Protein AF-A0A1J8R7Y1-F1 (afdb_monomer_lite)

Secondary structure (DSSP, 8-state):
--SS--------------GGGTT-HHHHHHHHHHHHHHHHHHHGGGGGGGTS-EEEE-TTS-EEEE------EEE-HHHHHHHTTB-TTS-SSB---TT-SS-TTPPBP-HHHHHHHHHHS-HHHHHHHH-B-TTS--TTTTSTT--HHHHEEE-HIIIIIIIIIIIIIIHHHHHHHHHHS-HHHHHHHHHHHTT-

Foldseek 3Di:
DDPDPDDDLDDQDDDDDPPVCPPPPVVVQVSLQSRLVVLLVSCVVLQVLQPFFDFDQDPVRDTDTDRDDDAADEDAQVVLCSQLQFAPQDDSFFQADSVGPVDPDTHTDWPVVLVVCLVPDDCVCCCHRRRGNSVHDHSCNSHPPCTSSVRYDYNCCVPPVVNVPPPPVVVVLLVVLVVPDPPVVSVVVVVVVVPD

pLDDT: mean 89.45, std 9.11, range [44.53, 97.12]

Sequence (196 aa):
AHRNGVVLLGLLAIPKTDNEYSDDAGFRKFRRQLFHSSLSRMLQSLKPGMTKPEVVRCPDGHFRHAIYGLGPYITDYPEQALLACVVQGWCAKCLAPSNDLDGESHVPRSREHTNALVEMLELGVLWDEYGLVGDIVPFTEDFPRADIHELLSPDILHQLIKGTFKDHLVTWVQHYLFAMHSERQAKKILDDIDQW

InterPro domains:
  IPR041078 Plavaka transposase [PF18759] (1-173)

Structure (mmCIF, N/CA/C/O backbone):
data_AF-A0A1J8R7Y1-F1
#
_entry.id   AF-A0A1J8R7Y1-F1
#
loop_
_atom_site.group_PDB
_atom_site.id
_atom_site.type_symbol
_atom_site.label_atom_id
_atom_site.label_alt_id
_atom_site.label_comp_id
_atom_site.label_asym_id
_atom_site.label_entity_id
_atom_site.label_seq_id
_atom_site.pdbx_PDB_ins_code
_atom_site.Cartn_x
_atom_site.Cartn_y
_atom_site.Cartn_z
_atom_site.occupancy
_atom_site.B_iso_or_equiv
_atom_site.auth_seq_id
_atom_site.auth_comp_id
_atom_site.auth_asym_id
_atom_site.auth_atom_id
_atom_site.pdbx_PDB_model_num
ATOM 1 N N . ALA A 1 1 ? 18.846 17.068 12.988 1.00 46.22 1 ALA A N 1
ATOM 2 C CA . ALA A 1 1 ? 18.174 16.660 14.236 1.00 46.22 1 ALA A CA 1
ATOM 3 C C . ALA A 1 1 ? 17.166 15.554 13.911 1.00 46.22 1 ALA A C 1
ATOM 5 O O . ALA A 1 1 ? 16.062 15.867 13.518 1.00 46.22 1 ALA A O 1
ATOM 6 N N . HIS A 1 2 ? 17.566 14.278 13.964 1.00 45.72 2 HIS A N 1
ATOM 7 C CA . HIS A 1 2 ? 16.702 13.112 13.671 1.00 45.72 2 HIS A CA 1
ATOM 8 C C . HIS A 1 2 ? 17.183 11.885 14.462 1.00 45.72 2 HIS A C 1
ATOM 10 O O . HIS A 1 2 ? 17.387 10.804 13.921 1.00 45.72 2 HIS A O 1
ATOM 16 N N . ARG A 1 3 ? 17.473 12.057 15.753 1.00 46.31 3 ARG A N 1
ATOM 17 C CA . ARG A 1 3 ? 17.899 10.935 16.596 1.00 46.31 3 ARG A CA 1
ATOM 18 C C . ARG A 1 3 ? 16.662 10.420 17.334 1.00 46.31 3 ARG A C 1
ATOM 20 O O . ARG A 1 3 ? 16.218 11.083 18.262 1.00 46.31 3 ARG A O 1
ATOM 27 N N . ASN A 1 4 ? 16.136 9.273 16.885 1.00 49.38 4 ASN A N 1
ATOM 28 C CA . ASN A 1 4 ? 15.063 8.463 17.501 1.00 49.38 4 ASN A CA 1
ATOM 29 C C . ASN A 1 4 ? 13.610 8.779 17.086 1.00 49.38 4 ASN A C 1
ATOM 31 O O . ASN A 1 4 ? 12.742 8.936 17.938 1.00 49.38 4 ASN A O 1
ATOM 35 N N . GLY A 1 5 ? 13.330 8.839 15.780 1.00 72.38 5 GLY A N 1
ATOM 36 C CA . GLY A 1 5 ? 11.963 8.973 15.245 1.00 72.38 5 GLY A CA 1
ATOM 37 C C . GLY A 1 5 ? 11.324 7.672 14.742 1.00 72.38 5 GLY A C 1
ATOM 38 O O . GLY A 1 5 ? 10.311 7.738 14.058 1.00 72.38 5 GLY A O 1
ATOM 39 N N . VAL A 1 6 ? 11.926 6.508 15.006 1.00 81.19 6 VAL A N 1
ATOM 40 C CA . VAL A 1 6 ? 11.446 5.213 14.498 1.00 81.19 6 VAL A CA 1
ATOM 41 C C . VAL A 1 6 ? 11.302 4.241 15.660 1.00 81.19 6 VAL A C 1
ATOM 43 O O . VAL A 1 6 ? 12.218 4.094 16.468 1.00 81.19 6 VAL A O 1
ATOM 46 N N . VAL A 1 7 ? 10.151 3.578 15.729 1.00 85.12 7 VAL A N 1
ATOM 47 C CA . VAL A 1 7 ? 9.856 2.511 16.687 1.00 85.12 7 VAL A CA 1
ATOM 48 C C . VAL A 1 7 ? 9.427 1.288 15.888 1.00 85.12 7 VAL A C 1
ATOM 50 O O . VAL A 1 7 ? 8.555 1.387 15.027 1.00 85.12 7 VAL A O 1
ATOM 53 N N . LEU A 1 8 ? 10.042 0.137 16.162 1.00 89.38 8 LEU A N 1
ATOM 54 C CA . LEU A 1 8 ? 9.611 -1.130 15.581 1.00 89.38 8 LEU A CA 1
ATOM 55 C C . LEU A 1 8 ? 8.252 -1.513 16.179 1.00 89.38 8 LEU A C 1
ATOM 57 O O . LEU A 1 8 ? 8.166 -1.792 17.373 1.00 89.38 8 LEU A O 1
ATOM 61 N N . LEU A 1 9 ? 7.206 -1.532 15.351 1.00 88.38 9 LEU A N 1
ATOM 62 C CA . LEU A 1 9 ? 5.858 -1.926 15.777 1.00 88.38 9 LEU A CA 1
ATOM 63 C C . LEU A 1 9 ? 5.668 -3.448 15.809 1.00 88.38 9 LEU A C 1
ATOM 65 O O . LEU A 1 9 ? 4.911 -3.955 16.631 1.00 88.38 9 LEU A O 1
ATOM 69 N N . GLY A 1 10 ? 6.380 -4.180 14.952 1.00 88.81 10 GLY A N 1
ATOM 70 C CA . GLY A 1 10 ? 6.368 -5.637 14.944 1.00 88.81 10 GLY A CA 1
ATOM 71 C C . GLY A 1 10 ? 7.044 -6.231 13.714 1.00 88.81 10 GLY A C 1
ATOM 72 O O . GLY A 1 10 ? 7.485 -5.515 12.817 1.00 88.81 10 GLY A O 1
ATOM 73 N N . LEU A 1 11 ? 7.136 -7.559 13.703 1.00 90.75 11 LEU A N 1
ATOM 74 C CA . LEU A 1 11 ? 7.634 -8.348 12.580 1.00 90.75 11 LEU A CA 1
ATOM 75 C C . LEU A 1 11 ? 6.452 -9.072 11.939 1.00 90.75 11 LEU A C 1
ATOM 77 O O . LEU A 1 11 ? 5.658 -9.704 12.636 1.00 90.75 11 LEU A O 1
ATOM 81 N N . LEU A 1 12 ? 6.336 -8.977 10.619 1.00 89.81 12 LEU A N 1
ATOM 82 C CA . LEU A 1 12 ? 5.256 -9.621 9.881 1.00 89.81 12 LEU A CA 1
ATOM 83 C C . LEU A 1 12 ? 5.501 -11.125 9.748 1.00 89.81 12 LEU A C 1
ATOM 85 O O . LEU A 1 12 ? 6.634 -11.580 9.576 1.00 89.81 12 LEU A O 1
ATOM 89 N N . ALA A 1 13 ? 4.420 -11.900 9.811 1.00 85.44 13 ALA A N 1
ATOM 90 C CA . ALA A 1 13 ? 4.485 -13.338 9.612 1.00 85.44 13 ALA A CA 1
ATOM 91 C C . ALA A 1 13 ? 4.847 -13.666 8.155 1.00 85.44 13 ALA A C 1
ATOM 93 O O . ALA A 1 13 ? 4.236 -13.151 7.220 1.00 85.44 13 ALA A O 1
ATOM 94 N N . ILE A 1 14 ? 5.810 -14.573 7.972 1.00 86.94 14 ILE A N 1
ATOM 95 C CA . ILE A 1 14 ? 6.162 -15.146 6.669 1.00 86.94 14 ILE A CA 1
ATOM 96 C C . ILE A 1 14 ? 5.671 -16.595 6.680 1.00 86.94 14 ILE A C 1
ATOM 98 O O . ILE A 1 14 ? 6.401 -17.483 7.133 1.00 86.94 14 ILE A O 1
ATOM 102 N N . PRO A 1 15 ? 4.419 -16.851 6.266 1.00 86.88 15 PRO A N 1
ATOM 103 C CA . PRO A 1 15 ? 3.892 -18.202 6.263 1.00 86.88 15 PRO A CA 1
ATOM 104 C C . PRO A 1 15 ? 4.664 -19.031 5.236 1.00 86.88 15 PRO A C 1
ATOM 106 O O . PRO A 1 15 ? 4.928 -18.582 4.118 1.00 86.88 15 PRO A O 1
ATOM 109 N N . LYS A 1 16 ? 5.035 -20.244 5.636 1.00 85.06 16 LYS A N 1
ATOM 110 C CA . LYS A 1 16 ? 5.659 -21.234 4.761 1.00 85.06 16 LYS A CA 1
ATOM 111 C C . LYS A 1 16 ? 4.624 -22.291 4.412 1.00 85.06 16 LYS A C 1
ATOM 113 O O . LYS A 1 16 ? 3.786 -22.629 5.242 1.00 85.06 16 LYS A O 1
ATOM 118 N N . THR A 1 17 ? 4.710 -22.790 3.194 1.00 84.12 17 THR A N 1
ATOM 119 C CA . THR A 1 17 ? 3.959 -23.947 2.718 1.00 84.12 17 THR A CA 1
ATOM 120 C C . THR A 1 17 ? 4.927 -24.873 1.991 1.00 84.12 17 THR A C 1
ATOM 122 O O . THR A 1 17 ? 6.050 -24.459 1.681 1.00 84.12 17 THR A O 1
ATOM 125 N N . ASP A 1 18 ? 4.513 -26.108 1.740 1.00 80.94 18 ASP A N 1
ATOM 126 C CA . ASP A 1 18 ? 5.283 -27.028 0.909 1.00 80.94 18 ASP A CA 1
ATOM 127 C C . ASP A 1 18 ? 5.375 -26.487 -0.524 1.00 80.94 18 ASP A C 1
ATOM 129 O O . ASP A 1 18 ? 4.452 -25.831 -1.010 1.00 80.94 18 ASP A O 1
ATOM 133 N N . ASN A 1 19 ? 6.476 -26.769 -1.228 1.00 76.94 19 ASN A N 1
ATOM 134 C CA . ASN A 1 19 ? 6.709 -26.256 -2.589 1.00 76.94 19 ASN A CA 1
ATOM 135 C C . ASN A 1 19 ? 5.581 -26.610 -3.579 1.00 76.94 19 ASN A C 1
ATOM 137 O O . ASN A 1 19 ? 5.408 -25.918 -4.571 1.00 76.94 19 ASN A O 1
ATOM 141 N N . GLU A 1 20 ? 4.809 -27.665 -3.312 1.00 76.19 20 GLU A N 1
ATOM 142 C CA . GLU A 1 20 ? 3.636 -28.045 -4.109 1.00 76.19 20 GLU A CA 1
ATOM 143 C C . GLU A 1 20 ? 2.541 -26.962 -4.110 1.00 76.19 20 GLU A C 1
ATOM 145 O O . GLU A 1 20 ? 1.880 -26.750 -5.122 1.00 76.19 20 GLU A O 1
ATOM 150 N N . TYR A 1 21 ? 2.386 -26.227 -3.005 1.00 78.38 21 TYR A N 1
ATOM 151 C CA . TYR A 1 21 ? 1.322 -25.236 -2.814 1.00 78.38 21 TYR A CA 1
ATOM 152 C C . TYR A 1 21 ? 1.839 -23.795 -2.828 1.00 78.38 21 TYR A C 1
ATOM 154 O O . TYR A 1 21 ? 1.086 -22.866 -2.532 1.00 78.38 21 TYR A O 1
ATOM 162 N N . SER A 1 22 ? 3.117 -23.564 -3.151 1.00 74.31 22 SER A N 1
ATOM 163 C CA . SER A 1 22 ? 3.690 -22.209 -3.149 1.00 74.31 22 SER A CA 1
ATOM 164 C C . SER A 1 22 ? 2.997 -21.275 -4.143 1.00 74.31 22 SER A C 1
ATOM 166 O O . SER A 1 22 ? 2.898 -20.071 -3.889 1.00 74.31 22 SER A O 1
ATOM 168 N N . ASP A 1 23 ? 2.486 -21.841 -5.237 1.00 80.31 23 ASP A N 1
ATOM 169 C CA . ASP A 1 23 ? 1.774 -21.135 -6.302 1.00 80.31 23 ASP A CA 1
ATOM 170 C C . ASP A 1 23 ? 0.251 -21.300 -6.263 1.00 80.31 23 ASP A C 1
ATOM 172 O O . ASP A 1 23 ? -0.444 -20.766 -7.128 1.00 80.31 23 ASP A O 1
ATOM 176 N N . ASP A 1 24 ? -0.274 -21.966 -5.234 1.00 91.19 24 ASP A N 1
ATOM 177 C CA . ASP A 1 24 ? -1.711 -22.135 -5.053 1.00 91.19 24 ASP A CA 1
ATOM 178 C C . ASP A 1 24 ? -2.419 -20.785 -4.829 1.00 91.19 24 ASP A C 1
ATOM 180 O O . ASP A 1 24 ? -1.960 -19.915 -4.076 1.00 91.19 24 ASP A O 1
ATOM 184 N N . ALA A 1 25 ? -3.573 -20.608 -5.476 1.00 87.31 25 ALA A N 1
ATOM 185 C CA . ALA A 1 25 ? -4.356 -19.378 -5.385 1.00 87.31 25 ALA A CA 1
ATOM 186 C C . ALA A 1 25 ? -4.869 -19.129 -3.957 1.00 87.31 25 ALA A C 1
ATOM 188 O O . ALA A 1 25 ? -4.826 -17.994 -3.471 1.00 87.31 25 ALA A O 1
ATOM 189 N N . GLY A 1 26 ? -5.283 -20.189 -3.256 1.00 89.88 26 GLY A N 1
ATOM 190 C CA . GLY A 1 26 ? -5.712 -20.127 -1.862 1.00 89.88 26 GLY A CA 1
ATOM 191 C C . GLY A 1 26 ? -4.576 -19.705 -0.933 1.00 89.88 26 GLY A C 1
ATOM 192 O O . GLY A 1 26 ? -4.761 -18.825 -0.089 1.00 89.88 26 GLY A O 1
ATOM 193 N N . PHE A 1 27 ? -3.371 -20.242 -1.131 1.00 90.19 27 PHE A N 1
ATOM 194 C CA . PHE A 1 27 ? -2.198 -19.841 -0.354 1.00 90.19 27 PHE A CA 1
ATOM 195 C C . PHE A 1 27 ? -1.777 -18.388 -0.617 1.00 90.19 27 PHE A C 1
ATOM 197 O O . PHE A 1 27 ? -1.470 -17.645 0.321 1.00 90.19 27 PHE A O 1
ATOM 204 N N . ARG A 1 28 ? -1.809 -17.934 -1.877 1.00 89.31 28 ARG A N 1
ATOM 205 C CA . ARG A 1 28 ? -1.549 -16.526 -2.229 1.00 89.31 28 ARG A CA 1
ATOM 206 C C . ARG A 1 28 ? -2.551 -15.592 -1.553 1.00 89.31 28 ARG A C 1
ATOM 208 O O . ARG A 1 28 ? -2.138 -14.590 -0.969 1.00 89.31 28 ARG A O 1
ATOM 215 N N . LYS A 1 29 ? -3.840 -15.939 -1.570 1.00 91.69 29 LYS A N 1
ATOM 216 C CA . LYS A 1 29 ? -4.894 -15.198 -0.865 1.00 91.69 29 LYS A CA 1
ATOM 217 C C . LYS A 1 29 ? -4.642 -15.164 0.642 1.00 91.69 29 LYS A C 1
ATOM 219 O O . LYS A 1 29 ? -4.637 -14.092 1.243 1.00 91.69 29 LYS A O 1
ATOM 224 N N . PHE A 1 30 ? -4.359 -16.318 1.244 1.00 93.19 30 PHE A N 1
ATOM 225 C CA . PHE A 1 30 ? -4.042 -16.427 2.666 1.00 93.19 30 PHE A CA 1
ATOM 226 C C . PHE A 1 30 ? -2.869 -15.522 3.060 1.00 93.19 30 PHE A C 1
ATOM 228 O O . PHE A 1 30 ? -2.964 -14.792 4.043 1.00 93.19 30 PHE A O 1
ATOM 235 N N . ARG A 1 31 ? -1.789 -15.504 2.269 1.00 92.88 31 ARG A N 1
ATOM 236 C CA . ARG A 1 31 ? -0.634 -14.617 2.486 1.00 92.88 31 ARG A CA 1
ATOM 237 C C . ARG A 1 31 ? -1.021 -13.143 2.492 1.00 92.88 31 ARG A C 1
ATOM 239 O O . ARG A 1 31 ? -0.584 -12.415 3.381 1.00 92.88 31 ARG A O 1
ATOM 246 N N . ARG A 1 32 ? -1.837 -12.716 1.523 1.00 94.06 32 ARG A N 1
ATOM 247 C CA . ARG A 1 32 ? -2.330 -11.332 1.440 1.00 94.06 32 ARG A CA 1
ATOM 248 C C . ARG A 1 32 ? -3.173 -10.983 2.664 1.00 94.06 32 ARG A C 1
ATOM 250 O O . ARG A 1 32 ? -2.886 -10.000 3.340 1.00 94.06 32 ARG A O 1
ATOM 257 N N . GLN A 1 33 ? -4.145 -11.824 3.016 1.00 96.00 33 GLN A N 1
ATOM 258 C CA . GLN A 1 33 ? -5.002 -11.560 4.171 1.00 96.00 33 GLN A CA 1
ATOM 259 C C . GLN A 1 33 ? -4.211 -11.562 5.485 1.00 96.00 33 GLN A C 1
ATOM 261 O O . GLN A 1 33 ? -4.423 -10.692 6.325 1.00 96.00 33 GLN A O 1
ATOM 266 N N . LEU A 1 34 ? -3.260 -12.486 5.657 1.00 95.69 34 LEU A N 1
ATOM 267 C CA . LEU A 1 34 ? -2.403 -12.547 6.841 1.00 95.69 34 LEU A CA 1
ATOM 268 C C . LEU A 1 34 ? -1.574 -11.266 7.002 1.00 95.69 34 LEU A C 1
ATOM 270 O O . LEU A 1 34 ? -1.437 -10.771 8.122 1.00 95.69 34 LEU A O 1
ATOM 274 N N . PHE A 1 35 ? -1.057 -10.714 5.901 1.00 95.00 35 PHE A N 1
ATOM 275 C CA . PHE A 1 35 ? -0.347 -9.435 5.894 1.00 95.00 35 PHE A CA 1
ATOM 276 C C . PHE A 1 35 ? -1.242 -8.298 6.413 1.00 95.00 35 PHE A C 1
ATOM 278 O O . PHE A 1 35 ? -0.881 -7.629 7.386 1.00 95.00 35 PHE A O 1
ATOM 285 N N . HIS A 1 36 ? -2.448 -8.138 5.855 1.00 96.19 36 HIS A N 1
ATOM 286 C CA . HIS A 1 36 ? -3.385 -7.097 6.293 1.00 96.19 36 HIS A CA 1
ATOM 287 C C . HIS A 1 36 ? -3.866 -7.287 7.732 1.00 96.19 36 HIS A C 1
ATOM 289 O O . HIS A 1 36 ? -3.860 -6.341 8.520 1.00 96.19 36 HIS A O 1
ATOM 295 N N . SER A 1 37 ? -4.233 -8.509 8.114 1.00 95.62 37 SER A N 1
ATOM 296 C CA . SER A 1 37 ? -4.663 -8.818 9.478 1.00 95.62 37 SER A CA 1
ATOM 297 C C . SER A 1 37 ? -3.549 -8.563 10.499 1.00 95.62 37 SER A C 1
ATOM 299 O O . SER A 1 37 ? -3.829 -8.077 11.595 1.00 95.62 37 SER A O 1
ATOM 301 N N . SER A 1 38 ? -2.285 -8.819 10.140 1.00 95.19 38 SER A N 1
ATOM 302 C CA . SER A 1 38 ? -1.132 -8.511 10.996 1.00 95.19 38 SER A CA 1
ATOM 303 C C . SER A 1 38 ? -0.972 -7.005 11.206 1.00 95.19 38 SER A C 1
ATOM 305 O O . SER A 1 38 ? -0.849 -6.561 12.348 1.00 95.19 38 SER A O 1
ATOM 307 N N . LEU A 1 39 ? -1.028 -6.209 10.130 1.00 94.88 39 LEU A N 1
ATOM 308 C CA . LEU A 1 39 ? -0.965 -4.745 10.216 1.00 94.88 39 LEU A CA 1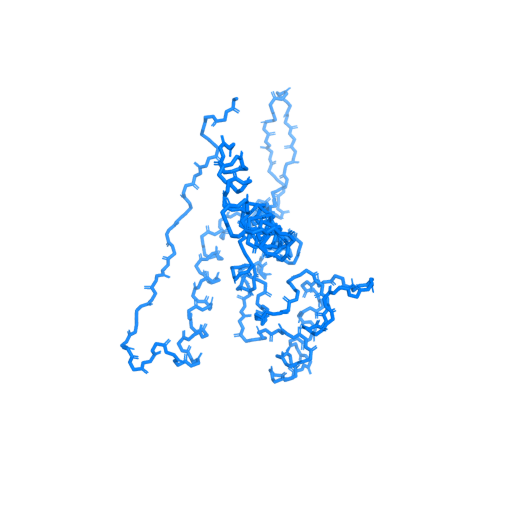
ATOM 309 C C . LEU A 1 39 ? -2.122 -4.176 11.047 1.00 94.88 39 LEU A C 1
ATOM 311 O O . LEU A 1 39 ? -1.887 -3.387 11.961 1.00 94.88 39 LEU A O 1
ATOM 315 N N . SER A 1 40 ? -3.352 -4.629 10.788 1.00 95.00 40 SER A N 1
ATOM 316 C CA . SER A 1 40 ? -4.535 -4.193 11.537 1.00 95.00 40 SER A CA 1
ATOM 317 C C . SER A 1 40 ? -4.389 -4.496 13.030 1.00 95.00 40 SER A C 1
ATOM 319 O O . SER A 1 40 ? -4.588 -3.618 13.872 1.00 95.00 40 SER A O 1
ATOM 321 N N . ARG A 1 41 ? -3.924 -5.704 13.381 1.00 94.44 41 ARG A N 1
ATOM 322 C CA . ARG A 1 41 ? -3.685 -6.088 14.777 1.00 94.44 41 ARG A CA 1
ATOM 323 C C . ARG A 1 41 ? -2.602 -5.242 15.448 1.00 94.44 41 ARG A C 1
ATOM 325 O O . ARG A 1 41 ? -2.790 -4.852 16.599 1.00 94.44 41 ARG A O 1
ATOM 332 N N . MET A 1 42 ? -1.493 -4.960 14.763 1.00 93.62 42 MET A N 1
ATOM 333 C CA . MET A 1 42 ? -0.407 -4.134 15.310 1.00 93.62 42 MET A CA 1
ATOM 334 C C . MET A 1 42 ? -0.851 -2.690 15.562 1.00 93.62 42 MET A C 1
ATOM 336 O O . MET A 1 42 ? -0.474 -2.100 16.571 1.00 93.62 42 MET A O 1
ATOM 340 N N . LEU A 1 43 ? -1.673 -2.129 14.672 1.00 93.25 43 LEU A N 1
ATOM 341 C CA . LEU A 1 43 ? -2.117 -0.735 14.749 1.00 93.25 43 LEU A CA 1
ATOM 342 C C . LEU A 1 43 ? -3.387 -0.543 15.589 1.00 93.25 43 LEU A C 1
ATOM 344 O O . LEU A 1 43 ? -3.747 0.591 15.898 1.00 93.25 43 LEU A O 1
ATOM 348 N N . GLN A 1 44 ? -4.059 -1.622 15.999 1.00 93.69 44 GLN A N 1
ATOM 349 C CA . GLN A 1 44 ? -5.364 -1.582 16.666 1.00 93.69 44 GLN A CA 1
ATOM 350 C C . GLN A 1 44 ? -5.410 -0.656 17.893 1.00 93.69 44 GLN A C 1
ATOM 352 O O . GLN A 1 44 ? -6.425 -0.002 18.136 1.00 93.69 44 GLN A O 1
ATOM 357 N N . SER A 1 45 ? -4.315 -0.572 18.655 1.00 92.50 45 SER A N 1
ATOM 358 C CA . SER A 1 45 ? -4.213 0.285 19.843 1.00 92.50 45 SER A CA 1
ATOM 359 C C . SER A 1 45 ? -4.272 1.785 19.533 1.00 92.50 45 SER A C 1
ATOM 361 O O . SER A 1 45 ? -4.578 2.565 20.429 1.00 92.50 45 SER A O 1
ATOM 363 N N . LEU A 1 46 ? -4.031 2.195 18.283 1.00 91.12 46 LEU A N 1
ATOM 364 C CA . LEU A 1 46 ? -4.070 3.595 17.850 1.00 91.12 46 LEU A CA 1
ATOM 365 C C . LEU A 1 46 ? -5.493 4.083 17.546 1.00 91.12 46 LEU A C 1
ATOM 367 O O . LEU A 1 46 ? -5.766 5.279 17.637 1.00 91.12 46 LEU A O 1
ATOM 371 N N . LYS A 1 47 ? -6.421 3.171 17.225 1.00 93.31 47 LYS A N 1
ATOM 372 C CA . LYS A 1 47 ? -7.794 3.491 16.792 1.00 93.31 47 LYS A CA 1
ATOM 373 C C . LYS A 1 47 ? -8.553 4.439 17.747 1.00 93.31 47 LYS A C 1
ATOM 375 O O . LYS A 1 47 ? -9.211 5.355 17.246 1.00 93.31 47 LYS A O 1
ATOM 380 N N . PRO A 1 48 ? -8.456 4.320 19.091 1.00 94.06 48 PRO A N 1
ATOM 381 C CA . PRO A 1 48 ? -9.094 5.269 20.008 1.00 94.06 48 PRO A CA 1
ATOM 382 C C . PRO A 1 48 ? -8.622 6.720 19.821 1.00 94.06 48 PRO A C 1
ATOM 384 O O . PRO A 1 48 ? -9.460 7.616 19.704 1.00 94.06 48 PRO A O 1
ATOM 387 N N . GLY A 1 49 ? -7.309 6.947 19.695 1.00 93.75 49 GLY A N 1
ATOM 388 C CA . GLY A 1 49 ? -6.722 8.279 19.484 1.00 93.75 49 GLY A CA 1
ATOM 389 C C . GLY A 1 49 ? -7.047 8.887 18.114 1.00 93.75 49 GLY A C 1
ATOM 390 O O . GLY A 1 49 ? -6.858 10.082 17.886 1.00 93.75 49 GLY A O 1
ATOM 391 N N . MET A 1 50 ? -7.585 8.083 17.194 1.00 95.06 50 MET A N 1
ATOM 392 C CA . MET A 1 50 ? -8.089 8.540 15.902 1.00 95.06 50 MET A CA 1
ATOM 393 C C . MET A 1 50 ? -9.586 8.897 15.932 1.00 95.06 50 MET A C 1
ATOM 395 O O . MET A 1 50 ? -10.146 9.328 14.929 1.00 95.06 50 MET A O 1
ATOM 399 N N . THR A 1 51 ? -10.291 8.741 17.043 1.00 92.75 51 THR A N 1
ATOM 400 C CA . THR A 1 51 ? -11.710 9.144 17.129 1.00 92.75 51 THR A CA 1
ATOM 401 C C . THR A 1 51 ? -11.921 10.168 18.223 1.00 92.75 51 THR A C 1
ATOM 403 O O . THR A 1 51 ? -12.577 11.184 18.000 1.00 92.75 51 THR A O 1
ATOM 406 N N . LYS A 1 52 ? -11.314 9.934 19.386 1.00 94.38 52 LYS A N 1
ATOM 407 C CA . LYS A 1 52 ? -11.394 10.823 20.532 1.00 94.38 52 LYS A CA 1
ATOM 408 C C . LYS A 1 52 ? -10.135 11.691 20.602 1.00 94.38 52 LYS A C 1
ATOM 410 O O . LYS A 1 52 ? -9.041 11.134 20.649 1.00 94.38 52 LYS A O 1
ATOM 415 N N . PRO A 1 53 ? -10.268 13.027 20.650 1.00 94.31 53 PRO A N 1
ATOM 416 C CA . PRO A 1 53 ? -9.116 13.891 20.831 1.00 94.31 53 PRO A CA 1
ATOM 417 C C . PRO A 1 53 ? -8.439 13.659 22.185 1.00 94.31 53 PRO A C 1
ATOM 419 O O . PRO A 1 53 ? -9.110 13.543 23.214 1.00 94.31 53 PRO A O 1
ATOM 422 N N . GLU A 1 54 ? -7.111 13.659 22.187 1.00 94.00 54 GLU A N 1
ATOM 423 C CA . GLU A 1 54 ? -6.280 13.579 23.386 1.00 94.00 54 GLU A CA 1
ATOM 424 C C . GLU A 1 54 ? -5.622 14.931 23.665 1.00 94.00 54 GLU A C 1
ATOM 426 O O . GLU A 1 54 ? -5.247 15.659 22.746 1.00 94.00 54 GLU A O 1
ATOM 431 N N . VAL A 1 55 ? -5.484 15.293 24.941 1.00 95.88 55 VAL A N 1
ATOM 432 C CA . VAL A 1 55 ? -4.808 16.536 25.329 1.00 95.88 55 VAL A CA 1
ATOM 433 C C . VAL A 1 55 ? -3.304 16.294 25.331 1.00 95.88 55 VAL A C 1
ATOM 435 O O . VAL A 1 55 ? -2.789 15.546 26.159 1.00 95.88 55 VAL A O 1
ATOM 438 N N . VAL A 1 56 ? -2.596 16.957 24.420 1.00 95.62 56 VAL A N 1
ATOM 439 C CA . VAL A 1 56 ? -1.149 16.808 24.240 1.00 95.62 56 VAL A CA 1
ATOM 440 C C . VAL A 1 56 ? -0.474 18.156 24.438 1.00 95.62 56 VAL A C 1
ATOM 442 O O . VAL A 1 56 ? -0.973 19.190 23.989 1.00 95.62 56 VAL A O 1
ATOM 445 N N . ARG A 1 57 ? 0.680 18.155 25.109 1.00 96.00 57 ARG A N 1
ATOM 446 C CA . ARG A 1 57 ? 1.543 19.334 25.200 1.00 96.00 57 ARG A CA 1
ATOM 447 C C . ARG A 1 57 ? 2.387 19.435 23.933 1.00 96.00 57 ARG A C 1
ATOM 449 O O . ARG A 1 57 ? 3.252 18.596 23.696 1.00 96.00 57 ARG A O 1
ATOM 456 N N . CYS A 1 58 ? 2.134 20.454 23.126 1.00 93.12 58 CYS A N 1
ATOM 457 C CA . CYS A 1 58 ? 2.890 20.719 21.910 1.00 93.12 58 CYS A CA 1
ATOM 458 C C . CYS A 1 58 ? 4.307 21.250 22.223 1.00 93.12 58 CYS A C 1
ATOM 460 O O . CYS A 1 58 ? 4.554 21.737 23.332 1.00 93.12 58 CYS A O 1
ATOM 462 N N . PRO A 1 59 ? 5.244 21.210 21.251 1.00 91.75 59 PRO A N 1
ATOM 463 C CA . PRO A 1 59 ? 6.613 21.711 21.433 1.00 91.75 59 PRO A CA 1
ATOM 464 C C . PRO A 1 59 ? 6.711 23.193 21.822 1.00 91.75 59 PRO A C 1
ATOM 466 O O . PRO A 1 59 ? 7.687 23.604 22.440 1.00 91.75 59 PRO A O 1
ATOM 469 N N . ASP A 1 60 ? 5.691 23.988 21.502 1.00 94.75 60 ASP A N 1
ATOM 470 C CA . ASP A 1 60 ? 5.566 25.398 21.891 1.00 94.75 60 ASP A CA 1
ATOM 471 C C . ASP A 1 60 ? 5.042 25.596 23.328 1.00 94.75 60 ASP A C 1
ATOM 473 O O . ASP A 1 60 ? 4.711 26.711 23.728 1.00 94.75 60 ASP A O 1
ATOM 477 N N . GLY A 1 61 ? 4.917 24.515 24.102 1.00 94.75 61 GLY A N 1
ATOM 478 C CA . GLY A 1 61 ? 4.507 24.525 25.501 1.00 94.75 61 GLY A CA 1
ATOM 479 C C . GLY A 1 61 ? 2.998 24.565 25.743 1.00 94.75 61 GLY A C 1
ATOM 480 O O . GLY A 1 61 ? 2.598 24.385 26.894 1.00 94.75 61 GLY A O 1
ATOM 481 N N . HIS A 1 62 ? 2.173 24.743 24.706 1.00 96.56 62 HIS A N 1
ATOM 482 C CA . HIS A 1 62 ? 0.718 24.849 24.829 1.00 96.56 62 HIS A CA 1
ATOM 483 C C . HIS A 1 62 ? 0.039 23.476 24.761 1.00 96.56 62 HIS A C 1
ATOM 485 O O . HIS A 1 62 ? 0.475 22.585 24.032 1.00 96.56 62 HIS A O 1
ATOM 491 N N . PHE A 1 63 ? -1.058 23.311 25.501 1.00 97.12 63 PHE A N 1
ATOM 492 C CA . PHE A 1 63 ? -1.889 22.110 25.431 1.00 97.12 63 PHE A CA 1
ATOM 493 C C . PHE A 1 63 ? -2.942 22.254 24.339 1.00 97.12 63 PHE A C 1
ATOM 495 O O . PHE A 1 63 ? -3.644 23.264 24.276 1.00 97.12 63 PHE A O 1
ATOM 502 N N . ARG A 1 64 ? -3.061 21.240 23.483 1.00 96.38 64 ARG A N 1
ATOM 503 C CA . ARG A 1 64 ? -4.056 21.190 22.407 1.00 96.38 64 ARG A CA 1
ATOM 504 C C . ARG A 1 64 ? -4.719 19.821 22.363 1.00 96.38 64 ARG A C 1
ATOM 506 O O . ARG A 1 64 ? -4.128 18.827 22.776 1.00 96.38 64 ARG A O 1
ATOM 513 N N . HIS A 1 65 ? -5.941 19.786 21.842 1.00 96.31 65 HIS A N 1
ATOM 514 C CA . HIS A 1 65 ? -6.610 18.542 21.484 1.00 96.31 65 HIS A CA 1
ATOM 515 C C . HIS A 1 65 ? -6.027 18.029 20.165 1.00 96.31 65 HIS A C 1
ATOM 517 O O . HIS A 1 65 ? -6.169 18.683 19.133 1.00 96.31 65 HIS A O 1
ATOM 523 N N . ALA A 1 66 ? -5.366 16.879 20.210 1.00 94.00 66 ALA A N 1
ATOM 524 C CA . ALA A 1 66 ? -4.820 16.200 19.049 1.00 94.00 66 ALA A CA 1
ATOM 525 C C . ALA A 1 66 ? -5.706 15.008 18.684 1.00 94.00 66 ALA A C 1
ATOM 527 O O . ALA A 1 66 ? -6.113 14.237 19.551 1.00 94.00 66 ALA A O 1
ATOM 528 N N . ILE A 1 67 ? -5.986 14.859 17.394 1.00 94.38 67 ILE A N 1
ATOM 529 C CA . ILE A 1 67 ? -6.560 13.646 16.819 1.00 94.38 67 ILE A CA 1
ATOM 530 C C . ILE A 1 67 ? -5.475 13.033 15.942 1.00 94.38 67 ILE A C 1
ATOM 532 O O . ILE A 1 67 ? -4.890 13.726 15.109 1.00 94.38 67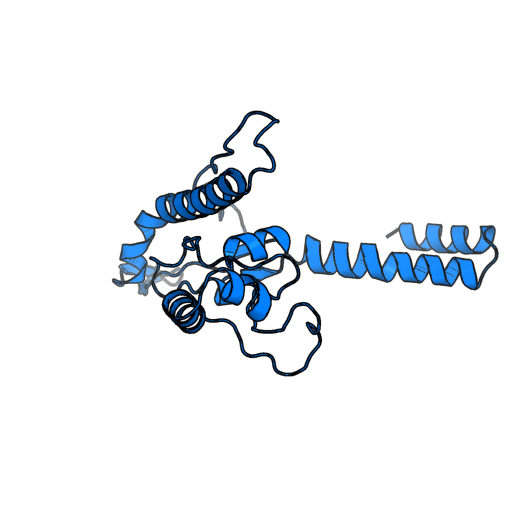 ILE A O 1
ATOM 536 N N . TYR A 1 68 ? -5.218 11.743 16.118 1.00 92.00 68 TYR A N 1
ATOM 537 C CA . TYR A 1 68 ? -4.193 11.042 15.359 1.00 92.00 68 TYR A CA 1
ATOM 538 C C . TYR A 1 68 ? -4.750 10.465 14.052 1.00 92.00 68 TYR A C 1
ATOM 540 O O . TYR A 1 68 ? -5.953 10.225 13.892 1.00 92.00 68 TYR A O 1
ATOM 548 N N . GLY A 1 69 ? -3.850 10.256 13.099 1.00 92.19 69 GLY A N 1
ATOM 549 C CA . GLY A 1 69 ? -4.109 9.615 11.817 1.00 92.19 69 GLY A CA 1
ATOM 550 C C . GLY A 1 69 ? -2.931 8.724 11.448 1.00 92.19 69 GLY A C 1
ATOM 551 O O . GLY A 1 69 ? -1.834 8.889 11.988 1.00 92.19 69 GLY A O 1
ATOM 552 N N . LEU A 1 70 ? -3.160 7.775 10.545 1.00 92.62 70 LEU A N 1
ATOM 553 C CA . LEU A 1 70 ? -2.062 7.033 9.940 1.00 92.62 70 LEU A CA 1
ATOM 554 C C . LEU A 1 70 ? -1.388 7.940 8.908 1.00 92.62 70 LEU A C 1
ATOM 556 O O . LEU A 1 70 ? -2.061 8.652 8.167 1.00 92.62 70 LEU A O 1
ATOM 560 N N . GLY A 1 71 ? -0.058 7.970 8.930 1.00 89.25 71 GLY A N 1
ATOM 561 C CA . GLY A 1 71 ? 0.730 8.731 7.967 1.00 89.25 71 GLY A CA 1
ATOM 562 C C . GLY A 1 71 ? 0.897 7.983 6.642 1.00 89.25 71 GLY A C 1
ATOM 563 O O . GLY A 1 71 ? 0.456 6.838 6.522 1.00 89.25 71 GLY A O 1
ATOM 564 N N . PRO A 1 72 ? 1.569 8.604 5.659 1.00 91.44 72 PRO A N 1
ATOM 565 C CA . PRO A 1 72 ? 1.801 7.975 4.371 1.00 91.44 72 PRO A CA 1
ATOM 566 C C . PRO A 1 72 ? 2.597 6.669 4.494 1.00 91.44 72 PRO A C 1
ATOM 568 O O . PRO A 1 72 ? 3.605 6.614 5.202 1.00 91.44 72 PRO A O 1
ATOM 571 N N . TYR A 1 73 ? 2.167 5.633 3.776 1.00 92.81 73 TYR A N 1
ATOM 572 C CA . TYR A 1 73 ? 2.880 4.365 3.664 1.00 92.81 73 TYR A CA 1
ATOM 573 C C . TYR A 1 73 ? 3.797 4.432 2.440 1.00 92.81 73 TYR A C 1
ATOM 575 O O . TYR A 1 73 ? 3.342 4.316 1.301 1.00 92.81 73 TYR A O 1
ATOM 583 N N . ILE A 1 74 ? 5.089 4.665 2.682 1.00 91.88 74 ILE A N 1
ATOM 584 C CA . ILE A 1 74 ? 6.112 4.759 1.633 1.00 91.88 74 ILE A CA 1
ATOM 585 C C . ILE A 1 74 ? 6.532 3.352 1.229 1.00 91.88 74 ILE A C 1
ATOM 587 O O . ILE A 1 74 ? 7.035 2.603 2.063 1.00 91.88 74 ILE A O 1
ATOM 591 N N . THR A 1 75 ? 6.321 3.000 -0.034 1.00 91.56 75 THR A N 1
ATOM 592 C CA . THR A 1 75 ? 6.591 1.646 -0.520 1.00 91.56 75 THR A CA 1
ATOM 593 C C . THR A 1 75 ? 6.766 1.593 -2.042 1.00 91.56 75 THR A C 1
ATOM 595 O O . THR A 1 75 ? 6.392 2.527 -2.762 1.00 91.56 75 THR A O 1
ATOM 598 N N . ASP A 1 76 ? 7.375 0.515 -2.534 1.00 91.88 76 ASP A N 1
ATOM 599 C CA . ASP A 1 76 ? 7.511 0.224 -3.954 1.00 91.88 76 ASP A CA 1
ATOM 600 C C . ASP A 1 76 ? 6.177 -0.223 -4.581 1.00 91.88 76 ASP A C 1
ATOM 602 O O . ASP A 1 76 ? 5.164 -0.409 -3.910 1.00 91.88 76 ASP A O 1
ATOM 606 N N . TYR A 1 77 ? 6.135 -0.346 -5.908 1.00 91.62 77 TYR A N 1
ATOM 607 C CA . TYR A 1 77 ? 4.874 -0.632 -6.596 1.00 91.62 77 TYR A CA 1
ATOM 608 C C . TYR A 1 77 ? 4.254 -2.005 -6.243 1.00 91.62 77 TYR A C 1
ATOM 610 O O . TYR A 1 77 ? 3.045 -2.055 -6.001 1.00 91.62 77 TYR A O 1
ATOM 618 N N . PRO A 1 78 ? 5.015 -3.117 -6.181 1.00 93.25 78 PRO A N 1
ATOM 619 C CA . PRO A 1 78 ? 4.458 -4.403 -5.765 1.00 93.25 78 PRO A CA 1
ATOM 620 C C . PRO A 1 78 ? 3.792 -4.371 -4.385 1.00 93.25 78 PRO A C 1
ATOM 622 O O . PRO A 1 78 ? 2.697 -4.919 -4.228 1.00 93.25 78 PRO A O 1
ATOM 625 N N . GLU A 1 79 ? 4.405 -3.721 -3.391 1.00 93.75 79 GLU A N 1
ATOM 626 C CA . GLU A 1 79 ? 3.791 -3.597 -2.068 1.00 93.75 79 GLU A CA 1
ATOM 627 C C . GLU A 1 79 ? 2.659 -2.547 -2.053 1.00 93.75 79 GLU A C 1
ATOM 629 O O . GLU A 1 79 ? 1.662 -2.774 -1.370 1.00 93.75 79 GLU A O 1
ATOM 634 N N . GLN A 1 80 ? 2.684 -1.494 -2.885 1.00 94.94 80 GLN A N 1
ATOM 635 C CA . GLN A 1 80 ? 1.513 -0.618 -3.093 1.00 94.94 80 GLN A CA 1
ATOM 636 C C . GLN A 1 80 ? 0.291 -1.399 -3.598 1.00 94.94 80 GLN A C 1
ATOM 638 O O . GLN A 1 80 ? -0.809 -1.234 -3.069 1.00 94.94 80 GLN A O 1
ATOM 643 N N . ALA A 1 81 ? 0.478 -2.265 -4.599 1.00 95.25 81 ALA A N 1
ATOM 644 C CA . ALA A 1 81 ? -0.592 -3.095 -5.149 1.00 95.25 81 ALA A CA 1
ATOM 645 C C . ALA A 1 81 ? -1.130 -4.091 -4.107 1.00 95.25 81 ALA A C 1
ATOM 647 O O . ALA A 1 81 ? -2.338 -4.305 -4.017 1.00 95.25 81 ALA A O 1
ATOM 648 N N . LEU A 1 82 ? -0.250 -4.662 -3.273 1.00 95.44 82 LEU A N 1
ATOM 649 C CA . LEU A 1 82 ? -0.653 -5.484 -2.131 1.00 95.44 82 LEU A CA 1
ATOM 650 C C . LEU A 1 82 ? -1.500 -4.678 -1.138 1.00 95.44 82 LEU A C 1
ATOM 652 O O . LEU A 1 82 ? -2.603 -5.095 -0.804 1.00 95.44 82 LEU A O 1
ATOM 656 N N . LEU A 1 83 ? -0.996 -3.526 -0.694 1.00 95.38 83 LEU A N 1
ATOM 657 C CA . LEU A 1 83 ? -1.625 -2.681 0.317 1.00 95.38 83 LEU A CA 1
ATOM 658 C C . LEU A 1 83 ? -3.019 -2.206 -0.106 1.00 95.38 83 LEU A C 1
ATOM 660 O O . LEU A 1 83 ? -3.959 -2.304 0.680 1.00 95.38 83 LEU A O 1
ATOM 664 N N . ALA A 1 84 ? -3.159 -1.732 -1.342 1.00 95.50 84 ALA A N 1
ATOM 665 C CA . ALA A 1 84 ? -4.425 -1.239 -1.876 1.00 95.50 84 ALA A CA 1
ATOM 666 C C . ALA A 1 84 ? -5.336 -2.342 -2.450 1.00 95.50 84 ALA A C 1
ATOM 668 O O . ALA A 1 84 ? -6.384 -2.021 -3.001 1.00 95.50 84 ALA A O 1
ATOM 669 N N . CYS A 1 85 ? -4.963 -3.624 -2.319 1.00 96.12 85 CYS A N 1
ATOM 670 C CA . CYS A 1 85 ? -5.722 -4.766 -2.848 1.00 96.12 85 CYS A CA 1
ATOM 671 C C . CYS A 1 85 ? -6.015 -4.645 -4.352 1.00 96.12 85 CYS A C 1
ATOM 673 O O . CYS A 1 85 ? -7.128 -4.886 -4.814 1.00 96.12 85 CYS A O 1
ATOM 675 N N . VAL A 1 86 ? -4.989 -4.280 -5.119 1.00 95.44 86 VAL A N 1
ATOM 676 C CA . VAL A 1 86 ? -5.075 -4.026 -6.561 1.00 95.44 86 VAL A CA 1
ATOM 677 C C . VAL A 1 86 ? -4.296 -5.096 -7.318 1.00 95.44 86 VAL A C 1
ATOM 679 O O . VAL A 1 86 ? -3.275 -5.615 -6.850 1.00 95.44 86 VAL A O 1
ATOM 682 N N . VAL A 1 87 ? -4.780 -5.444 -8.502 1.00 94.62 87 VAL A N 1
ATOM 683 C CA . VAL A 1 87 ? -4.104 -6.353 -9.422 1.00 94.62 87 VAL A CA 1
ATOM 684 C C . VAL A 1 87 ? -2.835 -5.674 -9.943 1.00 94.62 87 VAL A C 1
ATOM 686 O O . VAL A 1 87 ? -2.822 -4.490 -10.278 1.00 94.62 87 VAL A O 1
ATOM 689 N N . GLN A 1 88 ? -1.735 -6.421 -10.000 1.00 93.06 88 GLN A N 1
ATOM 690 C CA . GLN A 1 88 ? -0.466 -5.899 -10.501 1.00 93.06 88 GLN A CA 1
ATOM 691 C C . GLN A 1 88 ? -0.610 -5.468 -11.971 1.00 93.06 88 GLN A C 1
ATOM 693 O O . GLN A 1 88 ? -1.172 -6.199 -12.779 1.00 93.06 88 GLN A O 1
ATOM 698 N N . GLY A 1 89 ? -0.094 -4.286 -12.307 1.00 92.56 89 GLY A N 1
ATOM 699 C CA . GLY A 1 89 ? -0.283 -3.623 -13.603 1.00 92.56 89 GLY A CA 1
ATOM 700 C C . GLY A 1 89 ? -1.363 -2.533 -13.596 1.00 92.56 89 GLY A C 1
ATOM 701 O O . GLY A 1 89 ? -1.435 -1.755 -14.540 1.00 92.56 89 GLY A O 1
ATOM 702 N N . TRP A 1 90 ? -2.168 -2.429 -12.535 1.00 94.75 90 TRP A N 1
ATOM 703 C CA . TRP A 1 90 ? -3.177 -1.378 -12.374 1.00 94.75 90 TRP A CA 1
ATOM 704 C C . TRP A 1 90 ? -2.701 -0.242 -11.465 1.00 94.75 90 TRP A C 1
ATOM 706 O O . TRP A 1 90 ? -1.822 -0.418 -10.615 1.00 94.75 90 TRP A O 1
ATOM 716 N N . CYS A 1 91 ? -3.310 0.936 -11.599 1.00 93.19 91 CYS A N 1
ATOM 717 C CA . CYS A 1 91 ? -2.993 2.062 -10.728 1.00 93.19 91 CYS A CA 1
ATOM 718 C C . CYS A 1 91 ? -3.590 1.877 -9.323 1.00 93.19 91 CYS A C 1
ATOM 720 O O . CYS A 1 91 ? -4.797 1.690 -9.163 1.00 93.19 91 CYS A O 1
ATOM 722 N N . ALA A 1 92 ? -2.755 2.009 -8.288 1.00 93.06 92 ALA A N 1
ATOM 723 C CA . ALA A 1 92 ? -3.196 1.932 -6.894 1.00 93.06 92 ALA A CA 1
ATOM 724 C C . ALA A 1 92 ? -3.874 3.215 -6.380 1.00 93.06 92 ALA A C 1
ATOM 726 O O . ALA A 1 92 ? -4.499 3.202 -5.318 1.00 93.06 92 ALA A O 1
ATOM 727 N N . LYS A 1 93 ? -3.759 4.315 -7.133 1.00 92.25 93 LYS A N 1
ATOM 728 C CA . LYS A 1 93 ? -4.267 5.648 -6.777 1.00 92.25 93 LYS A CA 1
ATOM 729 C C . LYS A 1 93 ? -5.540 6.043 -7.522 1.00 92.25 93 LYS A C 1
ATOM 731 O O . LYS A 1 93 ? -6.332 6.801 -6.974 1.00 92.25 93 LYS A O 1
ATOM 736 N N . CYS A 1 94 ? -5.743 5.575 -8.751 1.00 93.75 94 CYS A N 1
ATOM 737 C CA . CYS A 1 94 ? -6.865 5.980 -9.600 1.00 93.75 94 CYS A CA 1
ATOM 738 C C . CYS A 1 94 ? -7.458 4.799 -10.377 1.00 93.75 94 CYS A C 1
ATOM 740 O O . CYS A 1 94 ? -6.912 3.695 -10.381 1.00 93.75 94 CYS A O 1
ATOM 742 N N . LEU A 1 95 ? -8.597 5.044 -11.019 1.00 92.69 95 LEU A N 1
ATOM 743 C CA . LEU A 1 95 ? -9.347 4.083 -11.831 1.00 92.69 95 LEU A CA 1
ATOM 744 C C . LEU A 1 95 ? -8.825 3.979 -13.275 1.00 92.69 95 LEU A C 1
ATOM 746 O O . LEU A 1 95 ? -9.579 3.627 -14.177 1.00 92.69 95 LEU A O 1
ATOM 750 N N . ALA A 1 96 ? -7.552 4.309 -13.507 1.00 93.12 96 ALA A N 1
ATOM 751 C CA . ALA A 1 96 ? -6.924 4.094 -14.805 1.00 93.12 96 ALA A CA 1
ATOM 752 C C . ALA A 1 96 ? -6.917 2.592 -15.138 1.00 93.12 96 ALA A C 1
ATOM 754 O O . ALA A 1 96 ? -6.502 1.792 -14.283 1.00 93.12 96 ALA A O 1
ATOM 755 N N . PRO A 1 97 ? -7.364 2.194 -16.341 1.00 90.38 97 PRO A N 1
ATOM 756 C CA . PRO A 1 97 ? -7.288 0.807 -16.762 1.00 90.38 97 PRO A CA 1
ATOM 757 C C . PRO A 1 97 ? -5.826 0.415 -17.011 1.00 90.38 97 PRO A C 1
ATOM 759 O O . PRO A 1 97 ? -4.990 1.249 -17.358 1.00 90.38 97 PRO A O 1
ATOM 762 N N . SER A 1 98 ? -5.490 -0.867 -16.855 1.00 91.44 98 SER A N 1
ATOM 763 C CA . SER A 1 98 ? -4.093 -1.331 -16.949 1.00 91.44 98 SER A CA 1
ATOM 764 C C . SER A 1 98 ? -3.428 -1.089 -18.310 1.00 91.44 98 SER A C 1
ATOM 766 O O . SER A 1 98 ? -2.207 -1.162 -18.419 1.00 91.44 98 SER A O 1
ATOM 768 N N . ASN A 1 99 ? -4.217 -0.862 -19.361 1.00 91.56 99 ASN A N 1
ATOM 769 C CA . ASN A 1 99 ? -3.746 -0.599 -20.720 1.00 91.56 99 ASN A CA 1
ATOM 770 C C . ASN A 1 99 ? -3.653 0.897 -21.071 1.00 91.56 99 ASN A C 1
ATOM 772 O O . ASN A 1 99 ? -3.165 1.208 -22.154 1.00 91.56 99 ASN A O 1
ATOM 776 N N . ASP A 1 100 ? -4.102 1.795 -20.192 1.00 91.00 100 ASP A N 1
ATOM 777 C CA . ASP A 1 100 ? -4.077 3.246 -20.399 1.00 91.00 100 ASP A CA 1
ATOM 778 C C . ASP A 1 100 ? -3.814 3.955 -19.063 1.00 91.00 100 ASP A C 1
ATOM 780 O O . ASP A 1 100 ? -4.697 4.552 -18.455 1.00 91.00 100 ASP A O 1
ATOM 784 N N . LEU A 1 101 ? -2.584 3.808 -18.561 1.00 89.00 101 LEU A N 1
ATOM 785 C CA . LEU A 1 101 ? -2.146 4.437 -17.310 1.00 89.00 101 LEU A CA 1
ATOM 786 C C . LEU A 1 101 ? -1.750 5.911 -17.491 1.00 89.00 101 LEU A C 1
ATOM 788 O O . LEU A 1 101 ? -1.749 6.659 -16.513 1.00 89.00 101 LEU A O 1
ATOM 792 N N . ASP A 1 102 ? -1.412 6.304 -18.722 1.00 87.31 102 ASP A N 1
ATOM 793 C CA . ASP A 1 102 ? -0.970 7.655 -19.093 1.00 87.31 102 ASP A CA 1
ATOM 794 C C . ASP A 1 102 ? -2.133 8.553 -19.555 1.00 87.31 102 ASP A C 1
ATOM 796 O O . ASP A 1 102 ? -1.919 9.711 -19.924 1.00 87.31 102 ASP A O 1
ATOM 800 N N . GLY A 1 103 ? -3.361 8.025 -19.546 1.00 84.50 103 GLY A N 1
ATOM 801 C CA . GLY A 1 103 ? -4.565 8.759 -19.896 1.00 84.50 103 GLY A CA 1
ATOM 802 C C . GLY A 1 103 ? -4.795 9.973 -18.990 1.00 84.50 103 GLY A C 1
ATOM 803 O O . GLY A 1 103 ? -4.431 10.021 -17.809 1.00 84.50 103 GLY A O 1
ATOM 804 N N . GLU A 1 104 ? -5.410 11.011 -19.550 1.00 80.69 104 GLU A N 1
ATOM 805 C CA . GLU A 1 104 ? -5.692 12.229 -18.796 1.00 80.69 104 GLU A CA 1
ATOM 806 C C . GLU A 1 104 ? -6.912 12.054 -17.873 1.00 80.69 104 GLU A C 1
ATOM 808 O O . GLU A 1 104 ? -7.934 11.479 -18.240 1.00 80.69 104 GLU A O 1
ATOM 813 N N . SER A 1 105 ? -6.846 12.664 -16.685 1.00 75.94 105 SER A N 1
ATOM 814 C CA . SER A 1 105 ? -7.998 12.870 -15.788 1.00 75.94 105 SER A CA 1
ATOM 815 C C . SER A 1 105 ? -8.676 11.606 -15.222 1.00 75.94 105 SER A C 1
ATOM 817 O O . SER A 1 105 ? -9.896 11.584 -15.040 1.00 75.94 105 SER A O 1
ATOM 819 N N . HIS A 1 106 ? -7.917 10.561 -14.876 1.00 86.69 106 HIS A N 1
ATOM 820 C CA . HIS A 1 106 ? -8.482 9.404 -14.169 1.00 86.69 106 HIS A CA 1
ATOM 821 C C . HIS A 1 106 ? -8.975 9.764 -12.763 1.00 86.69 106 HIS A C 1
ATOM 823 O O . HIS A 1 106 ? -8.296 10.435 -11.983 1.00 86.69 106 HIS A O 1
ATOM 829 N N . VAL A 1 107 ? -10.161 9.260 -12.422 1.00 91.88 107 VAL A N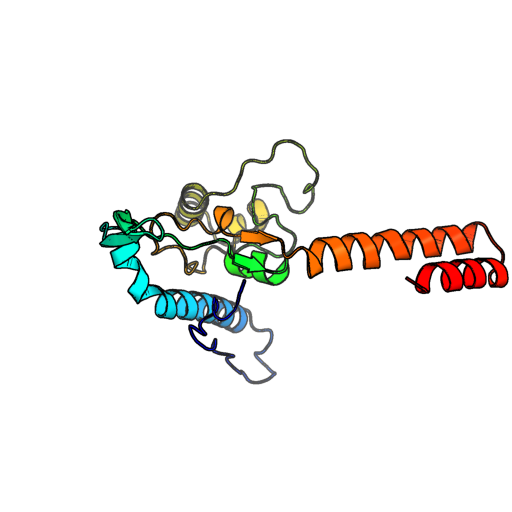 1
ATOM 830 C CA . VAL A 1 107 ? -10.791 9.478 -11.118 1.00 91.88 107 VAL A CA 1
ATOM 831 C C . VAL A 1 107 ? -9.983 8.758 -10.028 1.00 91.88 107 VAL A C 1
ATOM 833 O O . VAL A 1 107 ? -9.648 7.581 -10.210 1.00 91.88 107 VAL A O 1
ATOM 836 N N . PRO A 1 108 ? -9.655 9.418 -8.901 1.00 93.00 108 PRO A N 1
ATOM 837 C CA . PRO A 1 108 ? -9.000 8.767 -7.772 1.00 93.00 108 PRO A CA 1
ATOM 838 C C . PRO A 1 108 ? -9.823 7.596 -7.229 1.00 93.00 108 PRO A C 1
ATOM 840 O O . PRO A 1 108 ? -11.051 7.656 -7.175 1.00 93.00 108 PRO A O 1
ATOM 843 N N . ARG A 1 109 ? -9.142 6.537 -6.790 1.00 93.38 109 ARG A N 1
ATOM 844 C CA . ARG A 1 109 ? -9.777 5.482 -6.001 1.00 93.38 109 ARG A CA 1
ATOM 845 C C . ARG A 1 109 ? -10.076 6.038 -4.616 1.00 93.38 109 ARG A C 1
ATOM 847 O O . ARG A 1 109 ? -9.256 6.759 -4.053 1.00 93.38 109 ARG A O 1
ATOM 854 N N . SER A 1 110 ? -11.224 5.659 -4.076 1.00 93.75 110 SER A N 1
ATOM 855 C CA . SER A 1 110 ? -11.553 5.876 -2.674 1.00 93.75 110 SER A CA 1
ATOM 856 C C . SER A 1 110 ? -12.084 4.590 -2.070 1.00 93.75 110 SER A C 1
ATOM 858 O O . SER A 1 110 ? -12.641 3.742 -2.775 1.00 93.75 110 SER A O 1
ATOM 860 N N . ARG A 1 111 ? -11.947 4.457 -0.755 1.00 93.06 111 ARG A N 1
ATOM 861 C CA . ARG A 1 111 ? -12.512 3.341 0.002 1.00 93.06 111 ARG A CA 1
ATOM 862 C C . ARG A 1 111 ? -14.017 3.229 -0.226 1.00 93.06 111 ARG A C 1
ATOM 864 O O . ARG A 1 111 ? -14.517 2.130 -0.418 1.00 93.06 111 ARG A O 1
ATOM 871 N N . GLU A 1 112 ? -14.740 4.348 -0.249 1.00 93.00 112 GLU A N 1
ATOM 872 C CA . GLU A 1 112 ? -16.192 4.345 -0.456 1.00 93.00 112 GLU A CA 1
ATOM 873 C C . GLU A 1 112 ? -16.565 3.765 -1.827 1.00 93.00 112 GLU A C 1
ATOM 875 O O . GLU A 1 112 ? -17.506 2.980 -1.928 1.00 93.00 112 GLU A O 1
ATOM 880 N N . HIS A 1 113 ? -15.807 4.105 -2.874 1.00 92.31 113 HIS A N 1
ATOM 881 C CA . HIS A 1 113 ? -16.021 3.547 -4.205 1.00 92.31 113 HIS A CA 1
ATOM 882 C C . HIS A 1 113 ? -15.664 2.056 -4.258 1.00 92.31 113 HIS A C 1
ATOM 884 O O . HIS A 1 113 ? -16.456 1.258 -4.753 1.00 92.31 113 HIS A O 1
ATOM 890 N N . THR A 1 114 ? -14.511 1.671 -3.704 1.00 93.69 114 THR A N 1
ATOM 891 C CA . THR A 1 114 ? -14.069 0.271 -3.646 1.00 93.69 114 THR A CA 1
ATOM 892 C C . THR A 1 114 ? -15.086 -0.606 -2.913 1.00 93.69 114 THR A C 1
ATOM 894 O O . THR A 1 114 ? -15.470 -1.650 -3.434 1.00 93.69 114 THR A O 1
ATOM 897 N N . ASN A 1 115 ? -15.592 -0.164 -1.759 1.00 93.94 115 ASN A N 1
ATOM 898 C CA . ASN A 1 115 ? -16.580 -0.917 -0.983 1.00 93.94 115 ASN A CA 1
ATOM 899 C C . ASN A 1 115 ? -17.897 -1.089 -1.750 1.00 93.94 115 ASN A C 1
ATOM 901 O O . ASN A 1 115 ? -18.434 -2.193 -1.794 1.00 93.94 115 ASN A O 1
ATOM 905 N N . ALA A 1 116 ? -18.378 -0.038 -2.425 1.00 95.19 116 ALA A N 1
ATOM 906 C CA . ALA A 1 116 ? -19.580 -0.132 -3.250 1.00 95.19 116 ALA A CA 1
ATOM 907 C C . ALA A 1 116 ? -19.422 -1.146 -4.398 1.00 95.19 116 ALA A C 1
ATOM 909 O O . ALA A 1 116 ? -20.349 -1.902 -4.682 1.00 95.19 116 ALA A O 1
ATOM 910 N N . LEU A 1 117 ? -18.250 -1.200 -5.039 1.00 94.75 117 LEU A N 1
ATOM 911 C CA . LEU A 1 117 ? -17.974 -2.188 -6.085 1.00 94.75 117 LEU A CA 1
ATOM 912 C C . LEU A 1 117 ? -17.940 -3.613 -5.523 1.00 94.75 117 LEU A C 1
ATOM 914 O O . LEU A 1 117 ? -18.544 -4.507 -6.110 1.00 94.75 117 LEU A O 1
ATOM 918 N N . VAL A 1 118 ? -17.267 -3.821 -4.386 1.00 94.62 118 VAL A N 1
ATOM 919 C CA . VAL A 1 118 ? -17.159 -5.138 -3.733 1.00 94.62 118 VAL A CA 1
ATOM 920 C C . VAL A 1 118 ? -18.529 -5.679 -3.310 1.00 94.62 118 VAL A C 1
ATOM 922 O O . VAL A 1 118 ? -18.761 -6.881 -3.390 1.00 94.62 118 VAL A O 1
ATOM 925 N N . GLU A 1 119 ? -19.452 -4.809 -2.898 1.00 95.19 119 GLU A N 1
ATOM 926 C CA . GLU A 1 119 ? -20.820 -5.203 -2.540 1.00 95.19 119 GLU A CA 1
ATOM 927 C C . GLU A 1 119 ? -21.701 -5.542 -3.754 1.00 95.19 119 GLU A C 1
ATOM 929 O O . GLU A 1 119 ? -22.630 -6.341 -3.630 1.00 95.19 119 GLU A O 1
ATOM 934 N N . MET A 1 120 ? -21.445 -4.930 -4.916 1.00 95.56 120 MET A N 1
ATOM 935 C CA . MET A 1 120 ? -22.333 -5.016 -6.084 1.00 95.56 120 MET A CA 1
ATOM 936 C C . MET A 1 120 ? -21.871 -5.994 -7.166 1.00 95.56 120 MET A C 1
ATOM 938 O O . MET A 1 120 ? -22.706 -6.465 -7.940 1.00 95.56 120 MET A O 1
ATOM 942 N N . LEU A 1 121 ? -20.570 -6.267 -7.269 1.00 96.38 121 LEU A N 1
ATOM 943 C CA . LEU A 1 121 ? -19.978 -6.982 -8.400 1.00 96.38 121 LEU A CA 1
ATOM 944 C C . LEU A 1 121 ? -19.404 -8.342 -7.998 1.00 96.38 121 LEU A C 1
ATOM 946 O O . LEU A 1 121 ? -18.942 -8.555 -6.879 1.00 96.38 121 LEU A O 1
ATOM 950 N N . GLU A 1 122 ? -19.388 -9.272 -8.952 1.00 96.94 122 GLU A N 1
ATOM 951 C CA . GLU A 1 122 ? -18.703 -10.553 -8.787 1.00 96.94 122 GLU A CA 1
ATOM 952 C C . GLU A 1 122 ? -17.176 -10.381 -8.834 1.00 96.94 122 GLU A C 1
ATOM 954 O O . GLU A 1 122 ? -16.649 -9.494 -9.509 1.00 96.94 122 GLU A O 1
ATOM 959 N N . LEU A 1 123 ? -16.443 -11.283 -8.169 1.00 95.06 123 LEU A N 1
ATOM 960 C CA . LEU A 1 123 ? -14.978 -11.213 -8.063 1.00 95.06 123 LEU A CA 1
ATOM 961 C C . LEU A 1 123 ? -14.260 -11.177 -9.421 1.00 95.06 123 LEU A C 1
ATOM 963 O O . LEU A 1 123 ? -13.236 -10.512 -9.539 1.00 95.06 123 LEU A O 1
ATOM 967 N N . GLY A 1 124 ? -14.791 -11.864 -10.439 1.00 95.38 124 GLY A N 1
ATOM 968 C CA . GLY A 1 124 ? -14.225 -11.830 -11.792 1.00 95.38 124 GLY A CA 1
ATOM 969 C C . GLY A 1 124 ? -14.314 -10.439 -12.424 1.00 95.38 124 GLY A C 1
ATOM 970 O O . GLY A 1 124 ? -13.321 -9.930 -12.929 1.00 95.38 124 GLY A O 1
ATOM 971 N N . VAL A 1 125 ? -15.469 -9.779 -12.297 1.00 96.25 125 VAL A N 1
ATOM 972 C CA . VAL A 1 125 ? -15.688 -8.418 -12.815 1.00 96.25 125 VAL A CA 1
ATOM 973 C C . VAL A 1 125 ? -14.795 -7.413 -12.087 1.00 96.25 125 VAL A C 1
ATOM 975 O O . VAL A 1 125 ? -14.161 -6.569 -12.716 1.00 96.25 125 VAL A O 1
ATOM 978 N N . LEU A 1 126 ? -14.684 -7.534 -10.760 1.00 95.88 126 LEU A N 1
ATOM 979 C CA . LEU A 1 126 ? -13.777 -6.701 -9.964 1.00 95.88 126 LEU A CA 1
ATOM 980 C C . LEU A 1 126 ? -12.328 -6.830 -10.432 1.00 95.88 126 LEU A C 1
ATOM 982 O O . LEU A 1 126 ? -11.631 -5.822 -10.552 1.00 95.88 126 LEU A O 1
ATOM 986 N N . TRP A 1 127 ? -11.887 -8.056 -10.709 1.00 95.44 127 TRP A N 1
ATOM 987 C CA . TRP A 1 127 ? -10.533 -8.334 -11.163 1.00 95.44 127 TRP A CA 1
ATOM 988 C C . TRP A 1 127 ? -10.269 -7.777 -12.565 1.00 95.44 127 TRP A C 1
ATOM 990 O O . TRP A 1 127 ? -9.278 -7.072 -12.760 1.00 95.44 127 TRP A O 1
ATOM 1000 N N . ASP A 1 128 ? -11.148 -8.073 -13.522 1.00 94.56 128 ASP A N 1
ATOM 1001 C CA . ASP A 1 128 ? -10.919 -7.793 -14.942 1.00 94.56 128 ASP A CA 1
ATOM 1002 C C . ASP A 1 128 ? -11.200 -6.329 -15.319 1.00 94.56 128 ASP A C 1
ATOM 1004 O O . ASP A 1 128 ? -10.448 -5.743 -16.097 1.00 94.56 128 ASP A O 1
ATOM 1008 N N . GLU A 1 129 ? -12.253 -5.717 -14.767 1.00 93.56 129 GLU A N 1
ATOM 1009 C CA . GLU A 1 129 ? -12.690 -4.366 -15.161 1.00 93.56 129 GLU A CA 1
ATOM 1010 C C . GLU A 1 129 ? -12.153 -3.264 -14.241 1.00 93.56 129 GLU A C 1
ATOM 1012 O O . GLU A 1 129 ? -11.923 -2.139 -14.688 1.00 93.56 129 GLU A O 1
ATOM 1017 N N . TYR A 1 130 ? -11.926 -3.577 -12.962 1.00 93.62 130 TYR A N 1
ATOM 1018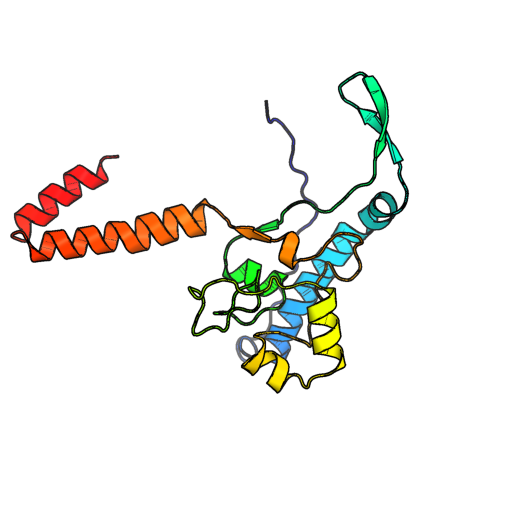 C CA . TYR A 1 130 ? -11.524 -2.594 -11.948 1.00 93.62 130 TYR A CA 1
ATOM 1019 C C . TYR A 1 130 ? -10.144 -2.861 -11.343 1.00 93.62 130 TYR A C 1
ATOM 1021 O O . TYR A 1 130 ? -9.656 -2.043 -10.548 1.00 93.62 130 TYR A O 1
ATOM 1029 N N . GLY A 1 131 ? -9.507 -3.985 -11.684 1.00 94.75 131 GLY A N 1
ATOM 1030 C CA . GLY A 1 131 ? -8.224 -4.387 -11.120 1.00 94.75 131 GLY A CA 1
ATOM 1031 C C . GLY A 1 131 ? -8.264 -4.563 -9.605 1.00 94.75 131 GLY A C 1
ATOM 1032 O O . GLY A 1 131 ? -7.270 -4.276 -8.948 1.00 94.75 131 GLY A O 1
ATOM 1033 N N . LEU A 1 132 ? -9.394 -4.964 -9.024 1.00 95.69 132 LEU A N 1
ATOM 1034 C CA . LEU A 1 132 ? -9.581 -5.097 -7.579 1.00 95.69 132 LEU A CA 1
ATOM 1035 C C . LEU A 1 132 ? -9.530 -6.558 -7.131 1.00 95.69 132 LEU A C 1
ATOM 1037 O O . LEU A 1 132 ? -10.160 -7.440 -7.709 1.00 95.69 132 LEU A O 1
ATOM 1041 N N . VAL A 1 133 ? -8.831 -6.796 -6.024 1.00 94.88 133 VAL A N 1
ATOM 1042 C CA . VAL A 1 133 ? -8.842 -8.068 -5.298 1.00 94.88 133 VAL A CA 1
ATOM 1043 C C . VAL A 1 133 ? -9.922 -7.988 -4.218 1.00 94.88 133 VAL A C 1
ATOM 1045 O O . VAL A 1 133 ? -9.645 -7.664 -3.067 1.00 94.88 133 VAL A O 1
ATOM 1048 N N . GLY A 1 134 ? -11.173 -8.235 -4.616 1.00 93.44 134 GLY A N 1
ATOM 1049 C CA . GLY A 1 134 ? -12.3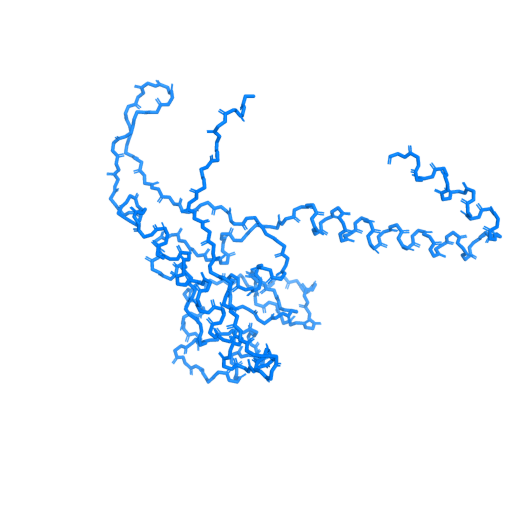63 -7.989 -3.787 1.00 93.44 134 GLY A CA 1
ATOM 1050 C C . GLY A 1 134 ? -12.596 -8.958 -2.623 1.00 93.44 134 GLY A C 1
ATOM 1051 O O . GLY A 1 134 ? -13.556 -8.802 -1.878 1.00 93.44 134 GLY A O 1
ATOM 1052 N N . ASP A 1 135 ? -11.752 -9.973 -2.455 1.00 93.12 135 ASP A N 1
ATOM 1053 C CA . ASP A 1 135 ? -11.898 -11.007 -1.428 1.00 93.12 135 ASP A CA 1
ATOM 1054 C C . ASP A 1 135 ? -10.832 -10.932 -0.320 1.00 93.12 135 ASP A C 1
ATOM 1056 O O . ASP A 1 135 ? -10.657 -11.887 0.448 1.00 93.12 135 ASP A O 1
ATOM 1060 N N . ILE A 1 136 ? -10.140 -9.792 -0.243 1.00 95.00 136 ILE A N 1
ATOM 1061 C CA . ILE A 1 136 ? -9.191 -9.414 0.802 1.00 95.00 136 ILE A CA 1
ATOM 1062 C C . ILE A 1 136 ? -9.709 -8.159 1.496 1.00 95.00 136 ILE A C 1
ATOM 1064 O O . ILE A 1 136 ? -10.141 -7.215 0.842 1.00 95.00 136 ILE A O 1
ATOM 1068 N N . VAL A 1 137 ? -9.619 -8.130 2.824 1.00 94.69 137 VAL A N 1
ATOM 1069 C CA . VAL A 1 137 ? -9.958 -6.941 3.615 1.00 94.69 137 VAL A CA 1
ATOM 1070 C C . VAL A 1 137 ? -8.678 -6.142 3.886 1.00 94.69 137 VAL A C 1
ATOM 1072 O O . VAL A 1 137 ? -7.806 -6.649 4.609 1.00 94.69 137 VAL A O 1
ATOM 1075 N N . PRO A 1 138 ? -8.539 -4.910 3.350 1.00 95.38 138 PRO A N 1
ATOM 1076 C CA . PRO A 1 138 ? -7.399 -4.050 3.635 1.00 95.38 138 PRO A CA 1
ATOM 1077 C C . PRO A 1 138 ? -7.286 -3.748 5.131 1.00 95.38 138 PRO A C 1
ATOM 1079 O O . PRO A 1 138 ? -8.278 -3.564 5.832 1.00 95.38 138 PRO A O 1
ATOM 1082 N N . PHE A 1 139 ? -6.058 -3.623 5.639 1.00 95.38 139 PHE A N 1
ATOM 1083 C CA . PHE A 1 139 ? -5.832 -3.368 7.069 1.00 95.38 139 PHE A CA 1
ATOM 1084 C C . PHE A 1 139 ? -6.427 -2.035 7.536 1.00 95.38 139 PHE A C 1
ATOM 1086 O O . PHE A 1 139 ? -6.708 -1.874 8.717 1.00 95.38 139 PHE A O 1
ATOM 1093 N N . THR A 1 140 ? -6.582 -1.093 6.610 1.00 95.00 140 THR A N 1
ATOM 1094 C CA . THR A 1 140 ? -7.117 0.249 6.811 1.00 95.00 140 THR A CA 1
ATOM 1095 C C . THR A 1 140 ? -8.629 0.302 6.971 1.00 95.00 140 THR A C 1
ATOM 1097 O O . THR A 1 140 ? -9.132 1.328 7.422 1.00 95.00 140 THR A O 1
ATOM 1100 N N . GLU A 1 141 ? -9.351 -0.768 6.625 1.00 92.50 141 GLU A N 1
ATOM 1101 C CA . GLU A 1 141 ? -10.819 -0.780 6.589 1.00 92.50 141 GLU A CA 1
ATOM 1102 C C . GLU A 1 141 ? -11.423 -0.343 7.929 1.00 92.50 141 GLU A C 1
ATOM 1104 O O . GLU A 1 141 ? -12.311 0.504 8.006 1.00 92.50 141 GLU A O 1
ATOM 1109 N N . ASP A 1 142 ? -10.827 -0.831 9.015 1.00 89.56 142 ASP A N 1
ATOM 1110 C CA . ASP A 1 142 ? -11.253 -0.546 10.376 1.00 89.56 142 ASP A CA 1
ATOM 1111 C C . ASP A 1 142 ? -10.736 0.786 10.941 1.00 89.56 142 ASP A C 1
ATOM 1113 O O . ASP A 1 142 ? -11.081 1.138 12.075 1.00 89.56 142 ASP A O 1
ATOM 1117 N N . PHE A 1 143 ? -9.896 1.530 10.220 1.00 94.38 143 PHE A N 1
ATOM 1118 C CA . PHE A 1 143 ? -9.249 2.735 10.735 1.00 94.38 143 PHE A CA 1
ATOM 1119 C C . PHE A 1 143 ? -9.926 4.008 10.198 1.00 94.38 143 PHE A C 1
ATOM 1121 O O . PHE A 1 143 ? -10.107 4.184 8.991 1.00 94.38 143 PHE A O 1
ATOM 1128 N N . PRO A 1 144 ? -10.321 4.947 11.077 1.00 92.94 144 PRO A N 1
ATOM 1129 C CA . PRO A 1 144 ? -10.954 6.187 10.639 1.00 92.94 144 PRO A CA 1
ATOM 1130 C C . PRO A 1 144 ? -9.931 7.097 9.949 1.00 92.94 144 PRO A C 1
ATOM 1132 O O . PRO A 1 144 ? -8.819 7.257 10.443 1.00 92.94 144 PRO A O 1
ATOM 1135 N N . ARG A 1 145 ? -10.325 7.752 8.848 1.00 89.00 145 ARG A N 1
ATOM 1136 C CA . ARG A 1 145 ? -9.454 8.660 8.067 1.00 89.00 145 ARG A CA 1
ATOM 1137 C C . ARG A 1 145 ? -8.143 7.995 7.621 1.00 89.00 145 ARG A C 1
ATOM 1139 O O . ARG A 1 145 ? -7.073 8.588 7.722 1.00 89.00 145 ARG A O 1
ATOM 1146 N N . ALA A 1 146 ? -8.239 6.741 7.195 1.00 94.38 146 ALA A N 1
ATOM 1147 C CA . ALA A 1 146 ? -7.112 5.943 6.740 1.00 94.38 146 ALA A CA 1
ATOM 1148 C C . ALA A 1 146 ? -7.415 5.324 5.370 1.00 94.38 146 ALA A C 1
ATOM 1150 O O . ALA A 1 146 ? -7.299 4.120 5.213 1.00 94.38 146 ALA A O 1
ATOM 1151 N N . ASP A 1 147 ? -7.852 6.108 4.384 1.00 94.56 147 ASP A N 1
ATOM 1152 C CA . ASP A 1 147 ? -8.051 5.562 3.038 1.00 94.56 147 ASP A CA 1
ATOM 1153 C C . ASP A 1 147 ? -6.703 5.108 2.466 1.00 94.56 147 ASP A C 1
ATOM 1155 O O . ASP A 1 147 ? -5.777 5.909 2.323 1.00 94.56 147 ASP A O 1
ATOM 1159 N N . ILE A 1 148 ? -6.572 3.819 2.144 1.00 95.50 148 ILE A N 1
ATOM 1160 C CA . ILE A 1 148 ? -5.310 3.284 1.643 1.00 95.50 148 ILE A CA 1
ATOM 1161 C C . ILE A 1 148 ? -4.876 3.973 0.350 1.00 95.50 148 ILE A C 1
ATOM 1163 O O . ILE A 1 148 ? -3.693 4.271 0.187 1.00 95.50 148 ILE A O 1
ATOM 1167 N N . HIS A 1 149 ? -5.819 4.314 -0.527 1.00 94.12 149 HIS A N 1
ATOM 1168 C CA . HIS A 1 149 ? -5.529 4.986 -1.786 1.00 94.12 149 HIS A CA 1
ATOM 1169 C C . HIS A 1 149 ? -4.990 6.399 -1.551 1.00 94.12 149 HIS A C 1
ATOM 1171 O O . HIS A 1 149 ? -4.171 6.869 -2.332 1.00 94.12 149 HIS A O 1
ATOM 1177 N N . GLU A 1 150 ? -5.328 7.059 -0.445 1.00 93.38 150 GLU A N 1
ATOM 1178 C CA . GLU A 1 150 ? -4.720 8.338 -0.060 1.00 93.38 150 GLU A CA 1
ATOM 1179 C C . GLU A 1 150 ? -3.369 8.140 0.638 1.00 93.38 150 GLU A C 1
ATOM 1181 O O . GLU A 1 150 ? -2.407 8.846 0.328 1.00 93.38 150 GLU A O 1
ATOM 1186 N N . LEU A 1 151 ? -3.265 7.136 1.514 1.00 94.31 151 LEU A N 1
ATOM 1187 C CA . LEU A 1 151 ? -2.082 6.877 2.339 1.00 94.31 151 LEU A CA 1
ATOM 1188 C C . LEU A 1 151 ? -0.862 6.398 1.550 1.00 94.31 151 LEU A C 1
ATOM 1190 O O . LEU A 1 151 ? 0.261 6.629 1.991 1.00 94.31 151 LEU A O 1
ATOM 1194 N N . LEU A 1 152 ? -1.034 5.726 0.411 1.00 94.62 152 LEU A N 1
ATOM 1195 C CA . LEU A 1 152 ? 0.112 5.252 -0.369 1.00 94.62 152 LEU A CA 1
ATOM 1196 C C . LEU A 1 152 ? 1.033 6.411 -0.781 1.00 94.62 152 LEU A C 1
ATOM 1198 O O . LEU A 1 152 ? 0.584 7.419 -1.322 1.00 94.62 152 LEU A O 1
ATOM 1202 N N . SER A 1 153 ? 2.335 6.255 -0.576 1.00 92.00 153 SER A N 1
ATOM 1203 C CA . SER A 1 153 ? 3.342 7.209 -1.031 1.00 92.00 153 SER A CA 1
ATOM 1204 C C . SER A 1 153 ? 4.390 6.474 -1.859 1.00 92.00 153 SER A C 1
ATOM 1206 O O . SER A 1 153 ? 4.878 5.429 -1.421 1.00 92.00 153 SER A O 1
ATOM 1208 N N . PRO A 1 154 ? 4.763 6.994 -3.039 1.00 86.69 154 PRO A N 1
ATOM 1209 C CA . PRO A 1 154 ? 5.772 6.356 -3.864 1.00 86.69 154 PRO A CA 1
ATOM 1210 C C . PRO A 1 154 ? 7.125 6.338 -3.153 1.00 86.69 154 PRO A C 1
ATOM 1212 O O . PRO A 1 154 ? 7.573 7.356 -2.617 1.00 86.69 154 PRO A O 1
ATOM 1215 N N . ASP A 1 155 ? 7.790 5.184 -3.166 1.00 87.44 155 ASP A N 1
ATOM 1216 C CA . ASP A 1 155 ? 9.204 5.108 -2.829 1.00 87.44 155 ASP A CA 1
ATOM 1217 C C . ASP A 1 155 ? 10.034 5.753 -3.948 1.00 87.44 155 ASP A C 1
ATOM 1219 O O . ASP A 1 155 ? 10.244 5.178 -5.021 1.00 87.44 155 ASP A O 1
ATOM 1223 N N . ILE A 1 156 ? 10.520 6.966 -3.673 1.00 84.44 156 ILE A N 1
ATOM 1224 C CA . ILE A 1 156 ? 11.335 7.771 -4.590 1.00 84.44 156 ILE A CA 1
ATOM 1225 C C . ILE A 1 156 ? 12.584 7.007 -5.042 1.00 84.44 156 ILE A C 1
ATOM 1227 O O . ILE A 1 156 ? 12.980 7.112 -6.204 1.00 84.44 156 ILE A O 1
ATOM 1231 N N . LEU A 1 157 ? 13.209 6.231 -4.155 1.00 83.75 157 LEU A N 1
ATOM 1232 C CA . LEU A 1 157 ? 14.430 5.511 -4.492 1.00 83.75 157 LEU A CA 1
ATOM 1233 C C . LEU A 1 157 ? 14.145 4.444 -5.547 1.00 83.75 157 LEU A C 1
ATOM 1235 O O . LEU A 1 157 ? 14.825 4.387 -6.572 1.00 83.75 157 LEU A O 1
ATOM 1239 N N . HIS A 1 158 ? 13.140 3.607 -5.305 1.00 79.31 158 HIS A N 1
ATOM 1240 C CA . HIS A 1 158 ? 12.841 2.492 -6.196 1.00 79.31 158 HIS A CA 1
ATOM 1241 C C . HIS A 1 158 ? 12.157 2.941 -7.486 1.00 79.31 158 HIS A C 1
ATOM 1243 O O . HIS A 1 158 ? 12.502 2.442 -8.555 1.00 79.31 158 HIS A O 1
ATOM 1249 N N . GLN A 1 159 ? 11.227 3.892 -7.412 1.00 76.69 159 GLN A N 1
ATOM 1250 C CA . GLN A 1 159 ? 10.439 4.285 -8.577 1.00 76.69 159 GLN A CA 1
ATOM 1251 C C . GLN A 1 159 ? 11.158 5.321 -9.444 1.00 76.69 159 GLN A C 1
ATOM 1253 O O . GLN A 1 159 ? 11.320 5.104 -10.642 1.00 76.69 159 GLN A O 1
ATOM 1258 N N . LEU A 1 160 ? 11.637 6.417 -8.851 1.00 80.00 160 LEU A N 1
ATOM 1259 C CA . LEU A 1 160 ? 12.222 7.518 -9.617 1.00 80.00 160 LEU A CA 1
ATOM 1260 C C . LEU A 1 160 ? 13.696 7.259 -9.943 1.00 80.00 160 LEU A C 1
ATOM 1262 O O . LEU A 1 160 ? 14.111 7.331 -11.098 1.00 80.00 160 LEU A O 1
ATOM 1266 N N . ILE A 1 161 ? 14.506 6.972 -8.923 1.00 79.31 161 ILE A N 1
ATOM 1267 C CA . ILE A 1 161 ? 15.964 6.907 -9.092 1.00 79.31 161 ILE A CA 1
ATOM 1268 C C . ILE A 1 161 ? 16.362 5.598 -9.775 1.00 79.31 161 ILE A C 1
ATOM 1270 O O . ILE A 1 161 ? 17.077 5.605 -10.775 1.00 79.31 161 ILE A O 1
ATOM 1274 N N . LYS A 1 162 ? 15.906 4.460 -9.250 1.00 79.25 162 LYS A N 1
ATOM 1275 C CA . LYS A 1 162 ? 16.249 3.160 -9.825 1.00 79.25 162 LYS A CA 1
ATOM 1276 C C . LYS A 1 162 ? 15.457 2.893 -11.105 1.00 79.25 162 LYS A C 1
ATOM 1278 O O . LYS A 1 162 ? 16.072 2.660 -12.134 1.00 79.25 162 LYS A O 1
ATOM 1283 N N . GLY A 1 163 ? 14.130 2.997 -11.057 1.00 77.62 163 GLY A N 1
ATOM 1284 C CA . GLY A 1 163 ? 13.279 2.778 -12.226 1.00 77.62 163 GLY A CA 1
ATOM 1285 C C . GLY A 1 163 ? 13.540 3.795 -13.338 1.00 77.62 163 GLY A C 1
ATOM 1286 O O . GLY A 1 163 ? 14.169 3.481 -14.346 1.00 77.62 163 GLY A O 1
ATOM 1287 N N . THR A 1 164 ? 13.066 5.031 -13.171 1.00 80.12 164 THR A N 1
ATOM 1288 C CA . THR A 1 164 ? 13.090 6.028 -14.256 1.00 80.12 164 THR A CA 1
ATOM 1289 C C . THR A 1 164 ? 14.505 6.426 -14.675 1.00 80.12 164 THR A C 1
ATOM 1291 O O . THR A 1 164 ? 14.817 6.451 -15.866 1.00 80.12 164 THR A O 1
ATOM 1294 N N . PHE A 1 165 ? 15.370 6.765 -13.721 1.00 80.56 165 PHE A N 1
ATOM 1295 C CA . PHE A 1 165 ? 16.687 7.293 -14.062 1.00 80.56 165 PHE A CA 1
ATOM 1296 C C . PHE A 1 165 ? 17.658 6.180 -14.469 1.00 80.56 165 PHE A C 1
ATOM 1298 O O . PHE A 1 165 ? 18.172 6.186 -15.587 1.00 80.56 165 PHE A O 1
ATOM 1305 N N . LYS A 1 166 ? 17.897 5.197 -13.598 1.00 78.75 166 LYS A N 1
ATOM 1306 C CA . LYS A 1 166 ? 18.892 4.157 -13.873 1.00 78.75 166 LYS A CA 1
ATOM 1307 C C . LYS A 1 166 ? 18.421 3.158 -14.933 1.00 78.75 166 LYS A C 1
ATOM 1309 O O . LYS A 1 166 ? 19.120 2.950 -15.916 1.00 78.75 166 LYS A O 1
ATOM 1314 N N . ASP A 1 167 ? 17.253 2.551 -14.766 1.00 82.00 167 ASP A N 1
ATOM 1315 C CA . ASP A 1 167 ? 16.865 1.413 -15.606 1.00 82.00 167 ASP A CA 1
ATOM 1316 C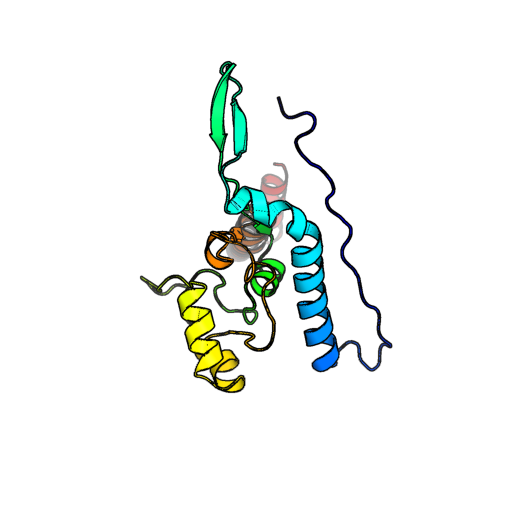 C . ASP A 1 167 ? 16.292 1.851 -16.967 1.00 82.00 167 ASP A C 1
ATOM 1318 O O . ASP A 1 167 ? 16.456 1.135 -17.957 1.00 82.00 167 ASP A O 1
ATOM 1322 N N . HIS A 1 168 ? 15.688 3.043 -17.060 1.00 83.44 168 HIS A N 1
ATOM 1323 C CA . HIS A 1 168 ? 15.170 3.574 -18.327 1.00 83.44 168 HIS A CA 1
ATOM 1324 C C . HIS A 1 168 ? 16.106 4.583 -18.997 1.00 83.44 168 HIS A C 1
ATOM 1326 O O . HIS A 1 168 ? 16.540 4.348 -20.126 1.00 83.44 168 HIS A O 1
ATOM 1332 N N . LEU A 1 169 ? 16.419 5.706 -18.340 1.00 85.69 169 LEU A N 1
ATOM 1333 C CA . LEU A 1 169 ? 17.167 6.791 -18.983 1.00 85.69 169 LEU A CA 1
ATOM 1334 C C . LEU A 1 169 ? 18.609 6.385 -19.307 1.00 85.69 169 LEU A C 1
ATOM 1336 O O . LEU A 1 169 ? 19.038 6.574 -20.443 1.00 85.69 169 LEU A O 1
ATOM 1340 N N . VAL A 1 170 ? 19.348 5.800 -18.358 1.00 85.56 170 VAL A N 1
ATOM 1341 C CA . VAL A 1 170 ? 20.738 5.374 -18.617 1.00 85.56 170 VAL A CA 1
ATOM 1342 C C . VAL A 1 170 ? 20.780 4.288 -19.691 1.00 85.56 170 VAL A C 1
ATOM 1344 O O . VAL A 1 170 ? 21.587 4.386 -20.614 1.00 85.56 170 VAL A O 1
ATOM 1347 N N . THR A 1 171 ? 19.874 3.309 -19.648 1.00 86.88 171 THR A N 1
ATOM 1348 C CA . THR A 1 171 ? 19.759 2.278 -20.695 1.00 86.88 171 THR A CA 1
ATOM 1349 C C . THR A 1 171 ? 19.488 2.890 -22.071 1.00 86.88 171 THR A C 1
ATOM 1351 O O . THR A 1 171 ? 20.115 2.517 -23.063 1.00 86.88 171 THR A O 1
ATOM 1354 N N . TRP A 1 172 ? 18.588 3.873 -22.151 1.00 91.19 172 TRP A N 1
ATOM 1355 C CA . TRP A 1 172 ? 18.309 4.578 -23.400 1.00 91.19 172 TRP A CA 1
ATOM 1356 C C . TRP A 1 172 ? 19.532 5.352 -23.911 1.00 91.19 172 TRP A C 1
ATOM 1358 O O . TRP A 1 172 ? 19.867 5.254 -25.093 1.00 91.19 172 TRP A O 1
ATOM 1368 N N . VAL A 1 173 ? 20.245 6.060 -23.028 1.00 89.19 173 VAL A N 1
ATOM 1369 C CA . VAL A 1 173 ? 21.494 6.760 -23.371 1.00 89.19 173 VAL A CA 1
ATOM 1370 C C . VAL A 1 173 ? 22.551 5.771 -23.867 1.00 89.19 173 VAL A C 1
ATOM 1372 O O . VAL A 1 173 ? 23.189 6.029 -24.886 1.00 89.19 173 VAL A O 1
ATOM 1375 N N . GLN A 1 174 ? 22.704 4.616 -23.214 1.00 89.00 174 GLN A N 1
ATOM 1376 C CA . GLN A 1 174 ? 23.601 3.549 -23.662 1.00 89.00 174 GLN A CA 1
ATOM 1377 C C . GLN A 1 174 ? 23.252 3.100 -25.086 1.00 89.00 174 GLN A C 1
ATOM 1379 O O . GLN A 1 174 ? 24.123 3.103 -25.957 1.00 89.00 174 GLN A O 1
ATOM 1384 N N . HIS A 1 175 ? 21.983 2.777 -25.355 1.00 91.88 175 HIS A N 1
ATOM 1385 C CA . HIS A 1 175 ? 21.531 2.375 -26.691 1.00 91.88 175 HIS A CA 1
ATOM 1386 C C . HIS A 1 175 ? 21.812 3.449 -27.747 1.00 91.88 175 HIS A C 1
ATOM 1388 O O . HIS A 1 175 ? 22.311 3.138 -28.829 1.00 91.88 175 HIS A O 1
ATOM 1394 N N . TYR A 1 176 ? 21.538 4.713 -27.426 1.00 92.94 176 TYR A N 1
ATOM 1395 C CA . TYR A 1 176 ? 21.816 5.837 -28.312 1.00 92.94 176 TYR A CA 1
ATOM 1396 C C . TYR A 1 176 ? 23.315 5.969 -28.627 1.00 92.94 176 TYR A C 1
ATOM 1398 O O . TYR A 1 176 ? 23.694 6.111 -29.791 1.00 92.94 176 TYR A O 1
ATOM 1406 N N . LEU A 1 177 ? 24.183 5.867 -27.615 1.00 92.81 177 LEU A N 1
ATOM 1407 C CA . LEU A 1 177 ? 25.633 5.972 -27.792 1.00 92.81 177 LEU A CA 1
ATOM 1408 C C . LEU A 1 177 ? 26.189 4.843 -28.666 1.00 92.81 177 LEU A C 1
ATOM 1410 O O . LEU A 1 177 ? 27.010 5.110 -29.543 1.00 92.81 177 LEU A O 1
ATOM 1414 N N . PHE A 1 178 ? 25.721 3.607 -28.476 1.00 93.25 178 PHE A N 1
ATOM 1415 C CA . PHE A 1 178 ? 26.113 2.477 -29.326 1.00 93.25 178 PHE A CA 1
ATOM 1416 C C . PHE A 1 178 ? 25.562 2.575 -30.755 1.00 93.25 178 PHE A C 1
ATOM 1418 O O . PHE A 1 178 ? 26.167 2.019 -31.669 1.00 93.25 178 PHE A O 1
ATOM 1425 N N . ALA A 1 179 ? 24.454 3.288 -30.972 1.00 94.19 179 ALA A N 1
ATOM 1426 C CA . ALA A 1 179 ? 23.922 3.543 -32.310 1.00 94.19 179 ALA A CA 1
ATOM 1427 C C . ALA A 1 179 ? 24.686 4.652 -33.059 1.00 94.19 179 ALA A C 1
ATOM 1429 O O . ALA A 1 179 ? 24.805 4.595 -34.282 1.00 94.19 179 ALA A O 1
ATOM 1430 N N . MET A 1 180 ? 25.198 5.660 -32.345 1.00 95.06 180 MET A N 1
ATOM 1431 C CA . MET A 1 180 ? 25.818 6.857 -32.937 1.00 95.06 180 MET A CA 1
ATOM 1432 C C . MET A 1 180 ? 27.347 6.806 -33.020 1.00 95.06 180 MET A C 1
ATOM 1434 O O . MET A 1 180 ? 27.952 7.541 -33.804 1.00 95.06 180 MET A O 1
ATOM 1438 N N . HIS A 1 181 ? 27.991 5.963 -32.214 1.00 93.38 181 HIS A N 1
ATOM 1439 C CA . HIS A 1 181 ? 29.444 5.902 -32.110 1.00 93.38 181 HIS A CA 1
ATOM 1440 C C . HIS A 1 181 ? 29.976 4.487 -32.320 1.00 93.38 181 HIS A C 1
ATOM 1442 O O . HIS A 1 181 ? 29.281 3.493 -32.130 1.00 93.38 181 HIS A O 1
ATOM 1448 N N . SER A 1 182 ? 31.260 4.390 -32.676 1.00 92.38 182 SER A N 1
ATOM 1449 C CA . SER A 1 182 ? 31.951 3.099 -32.640 1.00 92.38 182 SER A CA 1
ATOM 1450 C C . SER A 1 182 ? 31.948 2.537 -31.215 1.00 92.38 182 SER A C 1
ATOM 1452 O O . SER A 1 182 ? 32.035 3.294 -30.248 1.00 92.38 182 SER A O 1
ATOM 1454 N N . GLU A 1 183 ? 31.917 1.211 -31.073 1.00 89.94 183 GLU A N 1
ATOM 1455 C CA . GLU A 1 183 ? 31.826 0.534 -29.770 1.00 89.94 183 GLU A CA 1
ATOM 1456 C C . GLU A 1 183 ? 32.869 1.041 -28.755 1.00 89.94 183 GLU A C 1
ATOM 1458 O O . GLU A 1 183 ? 32.570 1.262 -27.582 1.00 89.94 183 GLU A O 1
ATOM 1463 N N . ARG A 1 184 ? 34.097 1.300 -29.222 1.00 91.75 184 ARG A N 1
ATOM 1464 C CA . ARG A 1 184 ? 35.193 1.828 -28.400 1.00 91.75 184 ARG A CA 1
ATOM 1465 C C . ARG A 1 184 ? 34.948 3.265 -27.926 1.00 91.75 184 ARG A C 1
ATOM 1467 O O . ARG A 1 184 ? 35.341 3.607 -26.816 1.00 91.75 184 ARG A O 1
ATOM 1474 N N . GLN A 1 185 ? 34.343 4.109 -28.760 1.00 89.50 185 GLN A N 1
ATOM 1475 C CA . GLN A 1 185 ? 34.004 5.489 -28.401 1.00 89.50 185 GLN A CA 1
ATOM 1476 C C . GLN A 1 185 ? 32.791 5.543 -27.469 1.00 89.50 185 GLN A C 1
ATOM 1478 O O . GLN A 1 185 ? 32.837 6.281 -26.492 1.00 89.50 185 GLN A O 1
ATOM 1483 N N . ALA A 1 186 ? 31.761 4.730 -27.720 1.00 90.06 186 ALA A N 1
ATOM 1484 C CA . ALA A 1 186 ? 30.594 4.622 -26.846 1.00 90.06 186 ALA A CA 1
ATOM 1485 C C . ALA A 1 186 ? 30.994 4.190 -25.426 1.00 90.06 186 ALA A C 1
ATOM 1487 O O . ALA A 1 186 ? 30.624 4.853 -24.462 1.00 90.06 186 ALA A O 1
ATOM 1488 N N . LYS A 1 187 ? 31.833 3.150 -25.298 1.00 89.88 187 LYS A N 1
ATOM 1489 C CA . LYS A 1 187 ? 32.367 2.693 -24.002 1.00 89.88 187 LYS A CA 1
ATOM 1490 C C . LYS A 1 187 ? 33.157 3.780 -23.274 1.00 89.88 187 LYS A C 1
ATOM 1492 O O . LYS A 1 187 ? 32.920 3.999 -22.099 1.00 89.88 187 LYS A O 1
ATOM 1497 N N . LYS A 1 188 ? 34.012 4.527 -23.984 1.00 91.06 188 LYS A N 1
ATOM 1498 C CA . LYS A 1 188 ? 34.759 5.645 -23.387 1.00 91.06 188 LYS A CA 1
ATOM 1499 C C . LYS A 1 188 ? 33.833 6.737 -22.830 1.00 91.06 188 LYS A C 1
ATOM 1501 O O . LYS A 1 188 ? 34.100 7.260 -21.760 1.00 91.06 188 LYS A O 1
ATOM 1506 N N . ILE A 1 189 ? 32.765 7.082 -23.554 1.00 87.75 189 ILE A N 1
ATOM 1507 C CA . ILE A 1 189 ? 31.785 8.080 -23.095 1.00 87.75 189 ILE A CA 1
ATOM 1508 C C . ILE A 1 189 ? 31.009 7.553 -21.879 1.00 87.75 189 ILE A C 1
ATOM 1510 O O . ILE A 1 189 ? 30.757 8.310 -20.950 1.00 87.75 189 ILE A O 1
ATOM 1514 N N . LEU A 1 190 ? 30.660 6.262 -21.859 1.00 86.44 190 LEU A N 1
ATOM 1515 C CA . LEU A 1 190 ? 30.010 5.633 -20.706 1.00 86.44 190 LEU A CA 1
ATOM 1516 C C . LEU A 1 190 ? 30.916 5.606 -19.468 1.00 86.44 190 LEU A C 1
ATOM 1518 O O . LEU A 1 190 ? 30.444 5.943 -18.389 1.00 86.44 190 LEU A O 1
ATOM 1522 N N . ASP A 1 191 ? 32.206 5.304 -19.628 1.00 86.75 191 ASP A N 1
ATOM 1523 C CA . ASP A 1 191 ? 33.184 5.320 -18.530 1.00 86.75 191 ASP A CA 1
ATOM 1524 C C . ASP A 1 191 ? 33.350 6.724 -17.907 1.00 86.75 191 ASP A C 1
ATOM 1526 O O . ASP A 1 191 ? 33.659 6.839 -16.721 1.00 86.75 191 ASP A O 1
ATOM 1530 N N . ASP A 1 192 ? 33.153 7.794 -18.688 1.00 84.31 192 ASP A N 1
ATOM 1531 C CA . ASP A 1 192 ? 33.153 9.178 -18.189 1.00 84.31 192 ASP A CA 1
ATOM 1532 C C . ASP A 1 192 ? 31.839 9.521 -17.448 1.00 84.31 192 ASP A C 1
ATOM 1534 O O . ASP A 1 192 ? 31.851 10.315 -16.506 1.00 84.31 192 ASP A O 1
ATOM 1538 N N . ILE A 1 193 ? 30.711 8.917 -17.848 1.00 78.94 193 ILE A N 1
ATOM 1539 C CA . ILE A 1 193 ? 29.393 9.089 -17.207 1.00 78.94 193 ILE A CA 1
ATOM 1540 C C . ILE A 1 193 ? 29.316 8.328 -15.871 1.00 78.94 193 ILE A C 1
ATOM 1542 O O . ILE A 1 193 ? 28.780 8.865 -14.906 1.00 78.94 193 ILE A O 1
ATOM 1546 N N . ASP A 1 194 ? 29.883 7.120 -15.789 1.00 70.44 194 ASP A N 1
ATOM 1547 C CA . ASP A 1 194 ? 29.842 6.244 -14.601 1.00 70.44 194 ASP A CA 1
ATOM 1548 C C . ASP A 1 194 ? 30.725 6.725 -13.422 1.00 70.44 194 ASP A C 1
ATOM 1550 O O . ASP A 1 194 ? 30.745 6.100 -12.362 1.00 70.44 194 ASP A O 1
ATOM 1554 N N . GLN A 1 195 ? 31.463 7.832 -13.568 1.00 59.81 195 GLN A N 1
ATOM 1555 C CA . GLN A 1 195 ? 32.369 8.367 -12.535 1.00 59.81 195 GLN A CA 1
ATOM 1556 C C . GLN A 1 195 ? 31.707 9.287 -11.485 1.00 59.81 195 GLN A C 1
ATOM 1558 O O . GLN A 1 195 ? 32.429 9.873 -10.674 1.00 59.81 195 GLN A O 1
ATOM 1563 N N . TRP A 1 196 ? 30.376 9.435 -11.488 1.00 44.53 196 TRP A N 1
ATOM 1564 C CA . TRP A 1 196 ? 29.628 10.365 -10.620 1.00 44.53 196 TRP A CA 1
ATOM 1565 C C . TRP A 1 196 ? 28.710 9.654 -9.622 1.00 44.53 196 TRP A C 1
ATOM 1567 O O . TRP A 1 196 ? 27.942 8.760 -10.040 1.00 44.53 196 TRP A O 1
#

Organism: NCBI:txid180088

Radius of gyration: 22.25 Å; chains: 1; bounding box: 58×53×58 Å